Protein AF-0000000087228267 (afdb_homodimer)

pLDDT: mean 82.57, std 19.17, range [20.2, 97.69]

Secondary structure (DSSP, 8-state):
--------HHHHHHHHHHHHHHGGGSSEEEEEEEHHHHHHS--HHHHHHHHHHHSS--TT-EEEEEEE-GGG---HHHHHHHHHHTTT-TT-SEEEE-BTTTTBTHHHHHHHHHHHHHHHHHH--S-TTTGGGEEEEEEEE-/--------HHHHHHHHHHHHHHGGGSSEEEEEEEHHHHHHS--HHHHHHHHHHHSS--TT-EEEEEEE-GGG---HHHHHHHHHHTTT-TT-SEEEE-BTTTTBTHHHHHHHHHHHHHHHHHH--S-TTTGGGEEEEEEEE-

Foldseek 3Di:
DPPPPDPPPVVQVVVVVVVLVCQLVDAEEEAEDALVCCLVPNDVVSLVSLQVQQQDADPRHAYEYEHEPCVNPDDVVSVVVVCVSNVPRNNHPYYFYAYPVVGRRVVVVVVVVVVVLVVCLVPPPPPNPDDNPDDDDDDDDD/DPPPPDPPPVRQVVVVVVVLVCQLVDAEEEAEDALVCCLVPNDVVSLVSLQVQQQDADPRHAYEYEHEPCVPPDDVVSVVVVCVSNVPRNNHPYYFYAYPVVGRRVVVVVVVVVVVLVVCLPPPPPPNPDDNPDDDDDDDDD

InterPro domains:
  IPR000795 Translational (tr)-type GTP-binding domain [PF00009] (22-116)
  IPR005662 GTPase Era-like [PTHR42698] (3-117)
  IPR027417 P-loop containing nucleoside triphosphate hydrolase [G3DSA:3.40.50.300] (3-121)
  IPR027417 P-loop containing nucleoside triphosphate hydrolase [SSF52540] (20-122)

Sequence (284 aa):
MLGHHGFPHRDVTVRVESAWSSVNLYDLLIVMFDVNRHLKMPDSRVIKLIKRLGAEVNPNQKRILCMNKVDLVDDKKDLLKVAKEFEDLPGFERYFMVSGLKGKGVKDLVQYLMDQVLIYSQHSVYPAKLSNSCIFFTCKHVMLGHHGFPHRDVTVRVESAWSSVNLYDLLIVMFDVNRHLKMPDSRVIKLIKRLGAEVNPNQKRILCMNKVDLVDDKKDLLKVAKEFEDLPGFERYFMVSGLKGKGVKDLVQYLMDQVLIYSQHSVYPAKLSNSCIFFTCKHV

Nearest PDB structures (foldseek):
  3reg-assembly1_A  TM=5.593E-01  e=6.649E-04  Entamoeba histolytica
  5m04-assembly1_A  TM=6.221E-01  e=3.043E-03  Escherichia coli DH5[alpha]
  3r7w-assembly1_A  TM=6.068E-01  e=2.046E-03  Saccharomyces cerevisiae
  4cz2-assembly4_B  TM=5.413E-01  e=2.666E-03  Homo sapiens
  2qu8-assembly1_A  TM=4.893E-01  e=2.666E-03  Plasmodium falciparum 3D7

Radius of gyration: 19.35 Å; Cα contacts (8 Å, |Δi|>4): 407; chains: 2; bounding box: 37×51×64 Å

Solvent-accessible surface area (backbone atoms only — not comparable to full-atom values): 15455 Å² total; per-residue (Å²): 131,86,72,76,79,62,73,55,72,67,55,50,52,52,38,48,52,53,39,60,71,48,54,79,55,23,46,32,38,37,44,33,33,41,46,44,49,44,73,75,58,65,51,68,68,59,52,50,49,53,50,60,61,13,62,47,68,47,94,72,33,50,28,32,41,32,36,28,41,49,80,71,45,86,53,67,66,57,55,50,50,54,49,60,74,62,60,91,25,65,14,38,78,45,77,47,63,24,14,79,90,79,47,43,49,45,64,60,51,50,51,51,51,50,53,55,54,53,44,48,54,66,55,52,78,55,75,86,79,70,48,57,48,30,37,39,37,36,31,37,75,54,128,86,74,78,78,62,74,55,70,68,53,51,52,51,38,46,52,52,40,61,71,48,56,79,55,21,46,30,38,36,44,33,33,40,45,42,48,44,73,75,59,63,49,67,68,60,52,51,49,53,50,60,60,13,63,47,68,48,94,70,32,50,30,32,40,32,37,28,41,49,80,70,45,86,53,64,66,58,56,51,52,53,48,60,76,62,60,90,25,65,14,38,78,46,77,44,64,23,14,78,89,80,47,45,49,44,64,61,51,50,51,52,50,49,54,54,54,53,45,48,55,67,55,53,78,55,76,86,79,71,48,57,48,30,34,38,37,36,32,36,75,53

Structure (mmCIF, N/CA/C/O backbone):
data_AF-0000000087228267-model_v1
#
loop_
_entity.id
_entity.type
_entity.pdbx_description
1 polymer 'Tr-type G domain-containing protein'
#
loop_
_atom_site.group_PDB
_atom_site.id
_atom_site.type_symbol
_atom_site.label_atom_id
_atom_site.label_alt_id
_atom_site.label_comp_id
_atom_site.label_asym_id
_atom_site.label_entity_id
_atom_site.label_seq_id
_atom_site.pdbx_PDB_ins_code
_atom_site.Cartn_x
_atom_site.Cartn_y
_atom_site.Cartn_z
_atom_site.occupancy
_atom_site.B_iso_or_equiv
_atom_site.auth_seq_id
_atom_site.auth_comp_id
_atom_site.auth_asym_id
_atom_site.auth_atom_id
_atom_site.pdbx_PDB_model_num
ATOM 1 N N . MET A 1 1 ? 18.516 14.398 -32.531 1 20.33 1 MET A N 1
ATOM 2 C CA . MET A 1 1 ? 18.469 12.977 -32.219 1 20.33 1 MET A CA 1
ATOM 3 C C . MET A 1 1 ? 18.188 12.766 -30.719 1 20.33 1 MET A C 1
ATOM 5 O O . MET A 1 1 ? 18.75 11.852 -30.109 1 20.33 1 MET A O 1
ATOM 9 N N . LEU A 1 2 ? 17.344 13.469 -30.031 1 26.33 2 LEU A N 1
ATOM 10 C CA . LEU A 1 2 ? 17.031 13.82 -28.656 1 26.33 2 LEU A CA 1
ATOM 11 C C . LEU A 1 2 ? 16.891 12.57 -27.797 1 26.33 2 LEU A C 1
ATOM 13 O O . LEU A 1 2 ? 16.078 11.695 -28.078 1 26.33 2 LEU A O 1
ATOM 17 N N . GLY A 1 3 ? 18.031 11.859 -27.406 1 30.31 3 GLY A N 1
ATOM 18 C CA . GLY A 1 3 ? 18.297 10.523 -26.906 1 30.31 3 GLY A CA 1
ATOM 19 C C . GLY A 1 3 ? 17.359 10.102 -25.781 1 30.31 3 GLY A C 1
ATOM 20 O O . GLY A 1 3 ? 17.172 10.844 -24.828 1 30.31 3 GLY A O 1
ATOM 21 N N . HIS A 1 4 ? 16.203 9.617 -25.922 1 35.44 4 HIS A N 1
ATOM 22 C CA . HIS A 1 4 ? 15.133 9.039 -25.109 1 35.44 4 HIS A CA 1
ATOM 23 C C . HIS A 1 4 ? 15.688 8.242 -23.938 1 35.44 4 HIS A C 1
ATOM 25 O O . HIS A 1 4 ? 16.344 7.215 -24.141 1 35.44 4 HIS A O 1
ATOM 31 N N . HIS A 1 5 ? 16.438 8.781 -23.016 1 36.34 5 HIS A N 1
ATOM 32 C CA . HIS A 1 5 ? 17.344 8.258 -22 1 36.34 5 HIS A CA 1
ATOM 33 C C . HIS A 1 5 ? 16.703 7.102 -21.234 1 36.34 5 HIS A C 1
ATOM 35 O O . HIS A 1 5 ? 16 7.32 -20.25 1 36.34 5 HIS A O 1
ATOM 41 N N . GLY A 1 6 ? 16.094 6.219 -21.844 1 38.94 6 GLY A N 1
ATOM 42 C CA . GLY A 1 6 ? 15.727 4.914 -21.312 1 38.94 6 GLY A CA 1
ATOM 43 C C . GLY A 1 6 ? 16.828 4.285 -20.469 1 38.94 6 GLY A C 1
ATOM 44 O O . GLY A 1 6 ? 18.016 4.488 -20.734 1 38.94 6 GLY A O 1
ATOM 45 N N . PHE A 1 7 ? 16.688 4.254 -19.188 1 47.28 7 PHE A N 1
ATOM 46 C CA . PHE A 1 7 ? 17.719 3.59 -18.422 1 47.28 7 PHE A CA 1
ATOM 47 C C . PHE A 1 7 ? 18.172 2.303 -19.109 1 47.28 7 PHE A C 1
ATOM 49 O O . PHE A 1 7 ? 17.359 1.607 -19.719 1 47.28 7 PHE A O 1
ATOM 56 N N . PRO A 1 8 ? 19.5 2.16 -19.312 1 47.56 8 PRO A N 1
ATOM 57 C CA . PRO A 1 8 ? 20.016 0.879 -19.812 1 47.56 8 PRO A CA 1
ATOM 58 C C . PRO A 1 8 ? 19.453 -0.317 -19.047 1 47.56 8 PRO A C 1
ATOM 60 O O . PRO A 1 8 ? 19.047 -0.18 -17.891 1 47.56 8 PRO A O 1
ATOM 63 N N . HIS A 1 9 ? 19.094 -1.434 -19.766 1 51.34 9 HIS A N 1
ATOM 64 C CA . HIS A 1 9 ? 18.578 -2.697 -19.266 1 51.34 9 HIS A CA 1
ATOM 65 C C . HIS A 1 9 ? 19.188 -3.053 -17.922 1 51.34 9 HIS A C 1
ATOM 67 O O . HIS A 1 9 ? 18.469 -3.471 -17 1 51.34 9 HIS A O 1
ATOM 73 N N . ARG A 1 10 ? 20.484 -2.879 -17.734 1 48 10 ARG A N 1
ATOM 74 C CA . ARG A 1 10 ? 21.188 -3.199 -16.5 1 48 10 ARG A CA 1
ATOM 75 C C . ARG A 1 10 ? 20.703 -2.318 -15.344 1 48 10 ARG A C 1
ATOM 77 O O . ARG A 1 10 ? 20.578 -2.783 -14.211 1 48 10 ARG A O 1
ATOM 84 N N . ASP A 1 11 ? 20.328 -1.112 -15.766 1 61.47 11 ASP A N 1
ATOM 85 C CA . ASP A 1 11 ? 19.906 -0.17 -14.734 1 61.47 11 ASP A CA 1
ATOM 86 C C . ASP A 1 11 ? 18.516 -0.518 -14.203 1 61.47 11 ASP A C 1
ATOM 88 O O . ASP A 1 11 ? 18.266 -0.454 -13 1 61.47 11 ASP A O 1
ATOM 92 N N . VAL A 1 12 ? 17.875 -1.215 -15.094 1 61.28 12 VAL A N 1
ATOM 93 C CA . VAL A 1 12 ? 16.516 -1.579 -14.703 1 61.28 12 VAL A CA 1
ATOM 94 C C . VAL A 1 12 ? 16.562 -2.801 -13.789 1 61.28 12 VAL A C 1
ATOM 96 O O . VAL A 1 12 ? 15.867 -2.84 -12.766 1 61.28 12 VAL A O 1
ATOM 99 N N . THR A 1 13 ? 17.453 -3.691 -14.125 1 68.94 13 THR A N 1
ATOM 100 C CA . THR A 1 13 ? 17.562 -4.914 -13.336 1 68.94 13 THR A CA 1
ATOM 101 C C . THR A 1 13 ? 18.047 -4.602 -11.93 1 68.94 13 THR A C 1
ATOM 103 O O . THR A 1 13 ? 17.516 -5.121 -10.945 1 68.94 13 THR A O 1
ATOM 106 N N . VAL A 1 14 ? 19 -3.742 -11.867 1 69.25 14 VAL A N 1
ATOM 107 C CA . VAL A 1 14 ? 19.578 -3.379 -10.57 1 69.25 14 VAL A CA 1
ATOM 108 C C . VAL A 1 14 ? 18.516 -2.662 -9.727 1 69.25 14 VAL A C 1
ATOM 110 O O . VAL A 1 14 ? 18.406 -2.916 -8.523 1 69.25 14 VAL A O 1
ATOM 113 N N . ARG A 1 15 ? 17.688 -1.977 -10.398 1 72.62 15 ARG A N 1
ATOM 114 C CA . ARG A 1 15 ? 16.672 -1.229 -9.664 1 72.62 15 ARG A CA 1
ATOM 115 C C . ARG A 1 15 ? 15.586 -2.158 -9.141 1 72.62 15 ARG A C 1
ATOM 117 O O . ARG A 1 15 ? 15.102 -1.979 -8.023 1 72.62 15 ARG A O 1
ATOM 124 N N . VAL A 1 16 ? 15.367 -3.191 -9.867 1 76.69 16 VAL A N 1
ATOM 125 C CA . VAL A 1 16 ? 14.375 -4.164 -9.438 1 76.69 16 VAL A CA 1
ATOM 126 C C . VAL A 1 16 ? 14.922 -4.977 -8.266 1 76.69 16 VAL A C 1
ATOM 128 O O . VAL A 1 16 ? 14.234 -5.172 -7.258 1 76.69 16 VAL A O 1
ATOM 131 N N . GLU A 1 17 ? 16.156 -5.254 -8.359 1 78.12 17 GLU A N 1
ATOM 132 C CA . GLU A 1 17 ? 16.797 -6.02 -7.289 1 78.12 17 GLU A CA 1
ATOM 133 C C . GLU A 1 17 ? 16.875 -5.207 -6.004 1 78.12 17 GLU A C 1
ATOM 135 O O . GLU A 1 17 ? 16.656 -5.73 -4.914 1 78.12 17 GLU A O 1
ATOM 140 N N . SER A 1 18 ? 17.188 -4.004 -6.137 1 79.75 18 SER A N 1
ATOM 141 C CA . SER A 1 18 ? 17.297 -3.129 -4.973 1 79.75 18 SER A CA 1
ATOM 142 C C . SER A 1 18 ? 15.93 -2.926 -4.316 1 79.75 18 SER A C 1
ATOM 144 O O . SER A 1 18 ? 15.82 -2.912 -3.088 1 79.75 18 SER A O 1
ATOM 146 N N . ALA A 1 19 ? 14.93 -2.848 -5.117 1 81.88 19 ALA A N 1
ATOM 147 C CA . ALA A 1 19 ? 13.578 -2.719 -4.574 1 81.88 19 ALA A CA 1
ATOM 148 C C . ALA A 1 19 ? 13.164 -3.98 -3.82 1 81.88 19 ALA A C 1
ATOM 150 O O . ALA A 1 19 ? 12.625 -3.902 -2.715 1 81.88 19 ALA A O 1
ATOM 151 N N . TRP A 1 20 ? 13.555 -5.059 -4.34 1 81 20 TRP A N 1
ATOM 152 C CA . TRP A 1 20 ? 13.242 -6.332 -3.699 1 81 20 TRP A CA 1
ATOM 153 C C . TRP A 1 20 ? 13.938 -6.445 -2.346 1 81 20 TRP A C 1
ATOM 155 O O . TRP A 1 20 ? 13.352 -6.938 -1.38 1 81 20 TRP A O 1
ATOM 165 N N . SER A 1 21 ? 15.125 -5.949 -2.311 1 84.38 21 SER A N 1
ATOM 166 C CA . SER A 1 21 ? 15.906 -6.035 -1.078 1 84.38 21 SER A CA 1
ATOM 167 C C . SER A 1 21 ? 15.344 -5.105 -0.005 1 84.38 21 SER A C 1
ATOM 169 O O . SER A 1 21 ? 15.617 -5.289 1.184 1 84.38 21 SER A O 1
ATOM 171 N N . SER A 1 22 ? 14.523 -4.207 -0.444 1 89.5 22 SER A N 1
ATOM 172 C CA . SER A 1 22 ? 14.055 -3.207 0.505 1 89.5 22 SER A CA 1
ATOM 173 C C . SER A 1 22 ? 12.664 -3.559 1.032 1 89.5 22 SER A C 1
ATOM 175 O O . SER A 1 22 ? 12.18 -2.941 1.984 1 89.5 22 SER A O 1
ATOM 177 N N . VAL A 1 23 ? 12.031 -4.602 0.538 1 90.81 23 VAL A N 1
ATOM 178 C CA . VAL A 1 23 ? 10.633 -4.863 0.83 1 90.81 23 VAL A CA 1
ATOM 179 C C . VAL A 1 23 ? 10.461 -5.18 2.314 1 90.81 23 VAL A C 1
ATOM 181 O O . VAL A 1 23 ? 9.414 -4.887 2.902 1 90.81 23 VAL A O 1
ATOM 184 N N . ASN A 1 24 ? 11.523 -5.652 2.936 1 90.25 24 ASN A N 1
ATOM 185 C CA . ASN A 1 24 ? 11.422 -6.086 4.324 1 90.25 24 ASN A CA 1
ATOM 186 C C . ASN A 1 24 ? 11.383 -4.898 5.281 1 90.25 24 ASN A C 1
ATOM 188 O O . ASN A 1 24 ? 11.078 -5.059 6.465 1 90.25 24 ASN A O 1
ATOM 192 N N . LEU A 1 25 ? 11.617 -3.732 4.805 1 90.19 25 LEU A N 1
ATOM 193 C CA . LEU A 1 25 ? 11.594 -2.525 5.621 1 90.19 25 LEU A CA 1
ATOM 194 C C . LEU A 1 25 ? 10.164 -2.043 5.84 1 90.19 25 LEU A C 1
ATOM 196 O O . LEU A 1 25 ? 9.922 -1.164 6.668 1 90.19 25 LEU A O 1
ATOM 200 N N . TYR A 1 26 ? 9.258 -2.682 5.172 1 91.62 26 TYR A N 1
ATOM 201 C CA . TYR A 1 26 ? 7.902 -2.15 5.16 1 91.62 26 TYR A CA 1
ATOM 202 C C . TYR A 1 26 ? 6.973 -3.018 6 1 91.62 26 TYR A C 1
ATOM 204 O O . TYR A 1 26 ? 7.289 -4.168 6.301 1 91.62 26 TYR A O 1
ATOM 212 N N . ASP A 1 27 ? 5.828 -2.389 6.371 1 90.69 27 ASP A N 1
ATOM 213 C CA . ASP A 1 27 ? 4.91 -3.051 7.297 1 90.69 27 ASP A CA 1
ATOM 214 C C . ASP A 1 27 ? 3.959 -3.982 6.547 1 90.69 27 ASP A C 1
ATOM 216 O O . ASP A 1 27 ? 3.424 -4.93 7.129 1 90.69 27 ASP A O 1
ATOM 220 N N . LEU A 1 28 ? 3.719 -3.703 5.34 1 94.06 28 LEU A N 1
ATOM 221 C CA . LEU A 1 28 ? 2.783 -4.457 4.512 1 94.06 28 LEU A CA 1
ATOM 222 C C . LEU A 1 28 ? 3.314 -4.609 3.09 1 94.06 28 LEU A C 1
ATOM 224 O O . LEU A 1 28 ? 3.863 -3.66 2.523 1 94.06 28 LEU A O 1
ATOM 228 N N . LEU A 1 29 ? 3.215 -5.746 2.539 1 95.81 29 LEU A N 1
ATOM 229 C CA . LEU A 1 29 ? 3.609 -6.051 1.169 1 95.81 29 LEU A CA 1
ATOM 230 C C . LEU A 1 29 ? 2.461 -6.699 0.404 1 95.81 29 LEU A C 1
ATOM 232 O O . LEU A 1 29 ? 1.863 -7.668 0.876 1 95.81 29 LEU A O 1
ATOM 236 N N . ILE A 1 30 ? 2.113 -6.168 -0.692 1 95.75 30 ILE A N 1
ATOM 237 C CA . ILE A 1 30 ? 1.19 -6.781 -1.642 1 95.75 30 ILE A CA 1
ATOM 238 C C . ILE A 1 30 ? 1.952 -7.219 -2.891 1 95.75 30 ILE A C 1
ATOM 240 O O . ILE A 1 30 ? 2.557 -6.395 -3.578 1 95.75 30 ILE A O 1
ATOM 244 N N . VAL A 1 31 ? 1.955 -8.461 -3.176 1 95.44 31 VAL A N 1
ATOM 245 C CA . VAL A 1 31 ? 2.475 -8.992 -4.434 1 95.44 31 VAL A CA 1
ATOM 246 C C . VAL A 1 31 ? 1.323 -9.242 -5.402 1 95.44 31 VAL A C 1
ATOM 248 O O . VAL A 1 31 ? 0.433 -10.047 -5.117 1 95.44 31 VAL A O 1
ATOM 251 N N . MET A 1 32 ? 1.363 -8.531 -6.453 1 94.25 32 MET A N 1
ATOM 252 C CA . MET A 1 32 ? 0.315 -8.656 -7.465 1 94.25 32 MET A CA 1
ATOM 253 C C . MET A 1 32 ? 0.888 -9.164 -8.781 1 94.25 32 MET A C 1
ATOM 255 O O . MET A 1 32 ? 1.884 -8.625 -9.273 1 94.25 32 MET A O 1
ATOM 259 N N . PHE A 1 33 ? 0.236 -10.195 -9.391 1 93.44 33 PHE A N 1
ATOM 260 C CA . PHE A 1 33 ? 0.724 -10.688 -10.672 1 93.44 33 PHE A CA 1
ATOM 261 C C . PHE A 1 33 ? -0.435 -10.961 -11.625 1 93.44 33 PHE A C 1
ATOM 263 O O . PHE A 1 33 ? -1.565 -11.18 -11.188 1 93.44 33 PHE A O 1
ATOM 270 N N . ASP A 1 34 ? -0.146 -10.898 -12.875 1 91.94 34 ASP A N 1
ATOM 271 C CA . ASP A 1 34 ? -1.088 -11.188 -13.953 1 91.94 34 ASP A CA 1
ATOM 272 C C . ASP A 1 34 ? -1.353 -12.688 -14.062 1 91.94 34 ASP A C 1
ATOM 274 O O . ASP A 1 34 ? -0.531 -13.43 -14.602 1 91.94 34 ASP A O 1
ATOM 278 N N . VAL A 1 35 ? -2.551 -13.07 -13.641 1 95.5 35 VAL A N 1
ATOM 279 C CA . VAL A 1 35 ? -2.822 -14.508 -13.562 1 95.5 35 VAL A CA 1
ATOM 280 C C . VAL A 1 35 ? -3.043 -15.07 -14.961 1 95.5 35 VAL A C 1
ATOM 282 O O . VAL A 1 35 ? -2.721 -16.234 -15.227 1 95.5 35 VAL A O 1
ATOM 285 N N . ASN A 1 36 ? -3.57 -14.258 -15.82 1 94.31 36 ASN A N 1
ATOM 286 C CA . ASN A 1 36 ? -3.748 -14.703 -17.203 1 94.31 36 ASN A CA 1
ATOM 287 C C . ASN A 1 36 ? -2.408 -14.984 -17.875 1 94.31 36 ASN A C 1
ATOM 289 O O . ASN A 1 36 ? -2.246 -16.016 -18.531 1 94.31 36 ASN A O 1
ATOM 293 N N . ARG A 1 37 ? -1.477 -14.102 -17.719 1 91.75 37 ARG A N 1
ATOM 294 C CA . ARG A 1 37 ? -0.136 -14.312 -18.25 1 91.75 37 ARG A CA 1
ATOM 295 C C . ARG A 1 37 ? 0.534 -15.516 -17.594 1 91.75 37 ARG A C 1
ATOM 297 O O . ARG A 1 37 ? 1.212 -16.297 -18.25 1 91.75 37 ARG A O 1
ATOM 304 N N . HIS A 1 38 ? 0.338 -15.633 -16.297 1 94.31 38 HIS A N 1
ATOM 305 C CA . HIS A 1 38 ? 0.914 -16.75 -15.555 1 94.31 38 HIS A CA 1
ATOM 306 C C . HIS A 1 38 ? 0.448 -18.094 -16.109 1 94.31 38 HIS A C 1
ATOM 308 O O . HIS A 1 38 ? 1.241 -19.016 -16.234 1 94.31 38 HIS A O 1
ATOM 314 N N . LEU A 1 39 ? -0.759 -18.203 -16.5 1 95.12 39 LEU A N 1
ATOM 315 C CA . LEU A 1 39 ? -1.334 -19.438 -17.031 1 95.12 39 LEU A CA 1
ATOM 316 C C . LEU A 1 39 ? -0.829 -19.703 -18.438 1 95.12 39 LEU A C 1
ATOM 318 O O . LEU A 1 39 ? -0.554 -20.859 -18.797 1 95.12 39 LEU A O 1
ATOM 322 N N . LYS A 1 40 ? -0.643 -18.688 -19.188 1 93.56 40 LYS A N 1
ATOM 323 C CA . LYS A 1 40 ? -0.295 -18.844 -20.594 1 93.56 40 LYS A CA 1
ATOM 324 C C . LYS A 1 40 ? 1.217 -18.938 -20.781 1 93.56 40 LYS A C 1
ATOM 326 O O . LYS A 1 40 ? 1.694 -19.703 -21.625 1 93.56 40 LYS A O 1
ATOM 331 N N . MET A 1 41 ? 1.927 -18.078 -20.016 1 92.75 41 MET A N 1
ATOM 332 C CA . MET A 1 41 ? 3.379 -17.984 -20.125 1 92.75 41 MET A CA 1
ATOM 333 C C . MET A 1 41 ? 4.02 -17.766 -18.766 1 92.75 41 MET A C 1
ATOM 335 O O . MET A 1 41 ? 4.488 -16.656 -18.469 1 92.75 41 MET A O 1
ATOM 339 N N . PRO A 1 42 ? 4.105 -18.859 -18.016 1 91.25 42 PRO A N 1
ATOM 340 C CA . PRO A 1 42 ? 4.652 -18.719 -16.672 1 91.25 42 PRO A CA 1
ATOM 341 C C . PRO A 1 42 ? 6.086 -18.188 -16.656 1 91.25 42 PRO A C 1
ATOM 343 O O . PRO A 1 42 ? 6.879 -18.531 -17.547 1 91.25 42 PRO A O 1
ATOM 346 N N . ASP A 1 43 ? 6.371 -17.312 -15.805 1 86.75 43 ASP A N 1
ATOM 347 C CA . ASP A 1 43 ? 7.711 -16.797 -15.555 1 86.75 43 ASP A CA 1
ATOM 348 C C . ASP A 1 43 ? 8.289 -17.375 -14.266 1 86.75 43 ASP A C 1
ATOM 350 O O . ASP A 1 43 ? 7.848 -17.031 -13.164 1 86.75 43 ASP A O 1
ATOM 354 N N . SER A 1 44 ? 9.32 -18.172 -14.43 1 89.56 44 SER A N 1
ATOM 355 C CA . SER A 1 44 ? 9.898 -18.875 -13.289 1 89.56 44 SER A CA 1
ATOM 356 C C . SER A 1 44 ? 10.445 -17.906 -12.258 1 89.56 44 SER A C 1
ATOM 358 O O . SER A 1 44 ? 10.492 -18.219 -11.062 1 89.56 44 SER A O 1
ATOM 360 N N . ARG A 1 45 ? 10.859 -16.75 -12.695 1 83.56 45 ARG A N 1
ATOM 361 C CA . ARG A 1 45 ? 11.383 -15.766 -11.758 1 83.56 45 ARG A CA 1
ATOM 362 C C . ARG A 1 45 ? 10.281 -15.242 -10.844 1 83.56 45 ARG A C 1
ATOM 364 O O . ARG A 1 45 ? 10.5 -15.062 -9.641 1 83.56 45 ARG A O 1
ATOM 371 N N . VAL A 1 46 ? 9.188 -15.023 -11.414 1 86.88 46 VAL A N 1
ATOM 372 C CA . VAL A 1 46 ? 8.039 -14.539 -10.648 1 86.88 46 VAL A CA 1
ATOM 373 C C . VAL A 1 46 ? 7.57 -15.617 -9.68 1 86.88 46 VAL A C 1
ATOM 375 O O . VAL A 1 46 ? 7.305 -15.336 -8.508 1 86.88 46 VAL A O 1
ATOM 378 N N . ILE A 1 47 ? 7.539 -16.812 -10.164 1 92.81 47 ILE A N 1
ATOM 379 C CA . ILE A 1 47 ? 7.102 -17.938 -9.344 1 92.81 47 ILE A CA 1
ATOM 380 C C . ILE A 1 47 ? 8.047 -18.125 -8.156 1 92.81 47 ILE A C 1
ATOM 382 O O . ILE A 1 47 ? 7.602 -18.25 -7.016 1 92.81 47 ILE A O 1
ATOM 386 N N . LYS A 1 48 ? 9.281 -18.125 -8.398 1 91.62 48 LYS A N 1
ATOM 387 C CA . LYS A 1 48 ? 10.281 -18.281 -7.348 1 91.62 48 LYS A CA 1
ATOM 388 C C . LYS A 1 48 ? 10.188 -17.172 -6.312 1 91.62 48 LYS A C 1
ATOM 390 O O . LYS A 1 48 ? 10.312 -17.406 -5.113 1 91.62 48 LYS A O 1
ATOM 395 N N . LEU A 1 49 ? 9.977 -16 -6.812 1 88.62 49 LEU A N 1
ATOM 396 C CA . LEU A 1 49 ? 9.859 -14.852 -5.93 1 88.62 49 LEU A CA 1
ATOM 397 C C . LEU A 1 49 ? 8.656 -14.992 -5.004 1 88.62 49 LEU A C 1
ATOM 399 O O . LEU A 1 49 ? 8.773 -14.781 -3.795 1 88.62 49 LEU A O 1
ATOM 403 N N . ILE A 1 50 ? 7.582 -15.359 -5.531 1 93.75 50 ILE A N 1
ATOM 404 C CA . ILE A 1 50 ? 6.359 -15.531 -4.754 1 93.75 50 ILE A CA 1
ATOM 405 C C . ILE A 1 50 ? 6.566 -16.625 -3.701 1 93.75 50 ILE A C 1
ATOM 407 O O . ILE A 1 50 ? 6.211 -16.438 -2.535 1 93.75 50 ILE A O 1
ATOM 411 N N . LYS A 1 51 ? 7.152 -17.672 -4.109 1 95.69 51 LYS A N 1
ATOM 412 C CA . LYS A 1 51 ? 7.379 -18.797 -3.193 1 95.69 51 LYS A CA 1
ATOM 413 C C . LYS A 1 51 ? 8.359 -18.406 -2.09 1 95.69 51 LYS A C 1
ATOM 415 O O . LYS A 1 51 ? 8.164 -18.766 -0.927 1 95.69 51 LYS A O 1
ATOM 420 N N . ARG A 1 52 ? 9.336 -17.672 -2.424 1 93.25 52 ARG A N 1
ATOM 421 C CA . ARG A 1 52 ? 10.305 -17.219 -1.435 1 93.25 52 ARG A CA 1
ATOM 422 C C . ARG A 1 52 ? 9.656 -16.312 -0.403 1 93.25 52 ARG A C 1
ATOM 424 O O . ARG A 1 52 ? 9.844 -16.484 0.802 1 93.25 52 ARG A O 1
ATOM 431 N N . LEU A 1 53 ? 8.891 -15.383 -0.87 1 93.5 53 LEU A N 1
ATOM 432 C CA . LEU A 1 53 ? 8.242 -14.422 0.013 1 93.5 53 LEU A CA 1
ATOM 433 C C . LEU A 1 53 ? 7.188 -15.109 0.879 1 93.5 53 LEU A C 1
ATOM 435 O O . LEU A 1 53 ? 6.945 -14.695 2.014 1 93.5 53 LEU A O 1
ATOM 439 N N . GLY A 1 54 ? 6.656 -16.125 0.363 1 96.56 54 GLY A N 1
ATOM 440 C CA . GLY A 1 54 ? 5.578 -16.812 1.05 1 96.56 54 GLY A CA 1
ATOM 441 C C . GLY A 1 54 ? 6.055 -18 1.874 1 96.56 54 GLY A C 1
ATOM 442 O O . GLY A 1 54 ? 5.262 -18.641 2.564 1 96.56 54 GLY A O 1
ATOM 443 N N . ALA A 1 55 ? 7.332 -18.312 1.867 1 96.12 55 ALA A N 1
ATOM 444 C CA . ALA A 1 55 ? 7.867 -19.531 2.455 1 96.12 55 ALA A CA 1
ATOM 44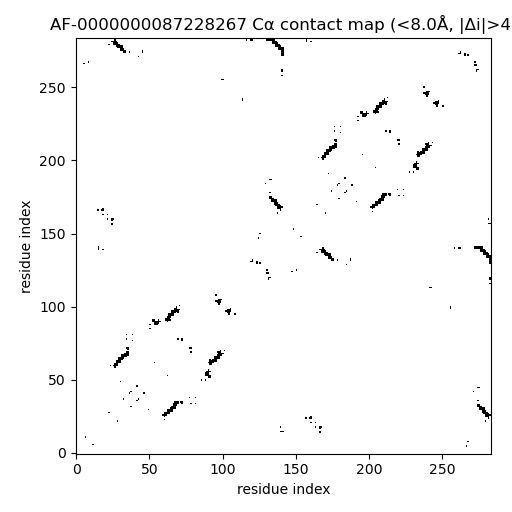5 C C . ALA A 1 55 ? 7.695 -19.531 3.971 1 96.12 55 ALA A C 1
ATOM 447 O O . ALA A 1 55 ? 7.43 -20.578 4.57 1 96.12 55 ALA A O 1
ATOM 448 N N . GLU A 1 56 ? 7.82 -18.422 4.566 1 95.62 56 GLU A N 1
ATOM 449 C CA . GLU A 1 56 ? 7.727 -18.312 6.02 1 95.62 56 GLU A CA 1
ATOM 450 C C . GLU A 1 56 ? 7.027 -17.016 6.43 1 95.62 56 GLU A C 1
ATOM 452 O O . GLU A 1 56 ? 7.105 -16 5.719 1 95.62 56 GLU A O 1
ATOM 457 N N . VAL A 1 57 ? 6.422 -17.109 7.543 1 95.38 57 VAL A N 1
ATOM 458 C CA . VAL A 1 57 ? 5.777 -15.93 8.102 1 95.38 57 VAL A CA 1
ATOM 459 C C . VAL A 1 57 ? 6.84 -14.906 8.5 1 95.38 57 VAL A C 1
ATOM 461 O O . VAL A 1 57 ? 7.852 -15.258 9.109 1 95.38 57 VAL A O 1
ATOM 464 N N . ASN A 1 58 ? 6.707 -13.68 8.039 1 94 58 ASN A N 1
ATOM 465 C CA . ASN A 1 58 ? 7.496 -12.555 8.539 1 94 58 ASN A CA 1
ATOM 466 C C . ASN A 1 58 ? 6.777 -11.828 9.672 1 94 58 ASN A C 1
ATOM 468 O O . ASN A 1 58 ? 5.754 -11.188 9.445 1 94 58 ASN A O 1
ATOM 472 N N . PRO A 1 59 ? 7.285 -11.891 10.836 1 91.56 59 PRO A N 1
ATOM 473 C CA . PRO A 1 59 ? 6.582 -11.305 11.984 1 91.56 59 PRO A CA 1
ATOM 474 C C . PRO A 1 59 ? 6.477 -9.789 11.898 1 91.56 59 PRO A C 1
ATOM 476 O O . PRO A 1 59 ? 5.637 -9.188 12.578 1 91.56 59 PRO A O 1
ATOM 479 N N . ASN A 1 60 ? 7.262 -9.125 11.086 1 88.75 60 ASN A N 1
ATOM 480 C CA . ASN A 1 60 ? 7.289 -7.668 11.047 1 88.75 60 ASN A CA 1
ATOM 481 C C . ASN A 1 60 ? 6.605 -7.125 9.789 1 88.75 60 ASN A C 1
ATOM 483 O O . ASN A 1 60 ? 6.605 -5.918 9.547 1 88.75 60 ASN A O 1
ATOM 487 N N . GLN A 1 61 ? 6.105 -7.98 8.984 1 92.81 61 GLN A N 1
ATOM 488 C CA . GLN A 1 61 ? 5.504 -7.559 7.727 1 92.81 61 GLN A CA 1
ATOM 489 C C . GLN A 1 61 ? 4.316 -8.445 7.359 1 92.81 61 GLN A C 1
ATOM 491 O O . GLN A 1 61 ? 4.449 -9.672 7.301 1 92.81 61 GLN A O 1
ATOM 496 N N . LYS A 1 62 ? 3.232 -7.84 7.148 1 94.5 62 LYS A N 1
ATOM 497 C CA . LYS A 1 62 ? 2.09 -8.562 6.594 1 94.5 62 LYS A CA 1
ATOM 498 C C . LYS A 1 62 ? 2.186 -8.656 5.074 1 94.5 62 LYS A C 1
ATOM 500 O O . LYS A 1 62 ? 2.48 -7.668 4.402 1 94.5 62 LYS A O 1
ATOM 505 N N . ARG A 1 63 ? 1.932 -9.875 4.543 1 96.56 63 ARG A N 1
ATOM 506 C CA . ARG A 1 63 ? 2.045 -10.062 3.1 1 96.56 63 ARG A CA 1
ATOM 507 C C . ARG A 1 63 ? 0.744 -10.602 2.514 1 96.56 63 ARG A C 1
ATOM 509 O O . ARG A 1 63 ? 0.1 -11.469 3.109 1 96.56 63 ARG A O 1
ATOM 516 N N . ILE A 1 64 ? 0.403 -10.039 1.381 1 97.06 64 ILE A N 1
ATOM 517 C CA . ILE A 1 64 ? -0.786 -10.445 0.64 1 97.06 64 ILE A CA 1
ATOM 518 C C . ILE A 1 64 ? -0.401 -10.812 -0.792 1 97.06 64 ILE A C 1
ATOM 520 O O . ILE A 1 64 ? 0.441 -10.148 -1.404 1 97.06 64 ILE A O 1
ATOM 524 N N . LEU A 1 65 ? -0.996 -11.836 -1.297 1 97.56 65 LEU A N 1
ATOM 525 C CA . LEU A 1 65 ? -0.834 -12.219 -2.695 1 97.56 65 LEU A CA 1
ATOM 526 C C . LEU A 1 65 ? -2.1 -11.914 -3.492 1 97.56 65 LEU A C 1
ATOM 528 O O . LEU A 1 65 ? -3.191 -12.344 -3.119 1 97.56 65 LEU A O 1
ATOM 532 N N . CYS A 1 66 ? -1.931 -11.172 -4.562 1 96.31 66 CYS A N 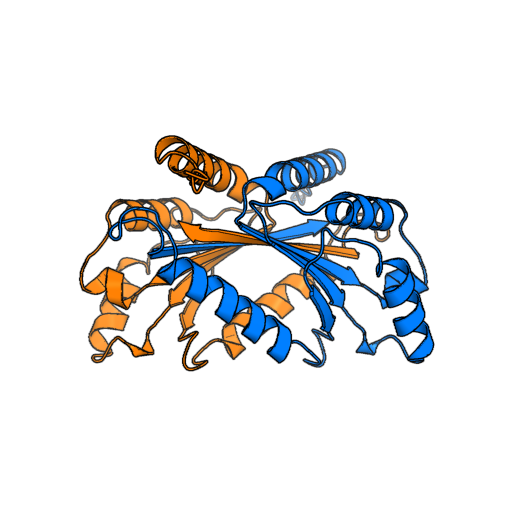1
ATOM 533 C CA . CYS A 1 66 ? -3.064 -10.742 -5.375 1 96.31 66 CYS A CA 1
ATOM 534 C C . CYS A 1 66 ? -2.932 -11.242 -6.809 1 96.31 66 CYS A C 1
ATOM 536 O O . CYS A 1 66 ? -1.941 -10.945 -7.48 1 96.31 66 CYS A O 1
ATOM 538 N N . MET A 1 67 ? -3.93 -11.969 -7.254 1 95.81 67 MET A N 1
ATOM 539 C CA . MET A 1 67 ? -4.039 -12.375 -8.648 1 95.81 67 MET A CA 1
ATOM 540 C C . MET A 1 67 ? -4.902 -11.398 -9.438 1 95.81 67 MET A C 1
ATOM 542 O O . MET A 1 67 ? -6.109 -11.312 -9.219 1 95.81 67 MET A O 1
ATOM 546 N N . ASN A 1 68 ? -4.227 -10.742 -10.367 1 93.31 68 ASN A N 1
ATOM 547 C CA . ASN A 1 68 ? -4.93 -9.719 -11.125 1 93.31 68 ASN A CA 1
ATOM 548 C C . ASN A 1 68 ? -5.336 -10.227 -12.508 1 93.31 68 ASN A C 1
ATOM 550 O O . ASN A 1 68 ? -4.844 -11.258 -12.961 1 93.31 68 ASN A O 1
ATOM 554 N N . LYS A 1 69 ? -6.227 -9.555 -13.203 1 93 69 LYS A N 1
ATOM 555 C CA . LYS A 1 69 ? -6.75 -9.766 -14.555 1 93 69 LYS A CA 1
ATOM 556 C C . LYS A 1 69 ? -7.539 -11.07 -14.633 1 93 69 LYS A C 1
ATOM 558 O O . LYS A 1 69 ? -7.434 -11.805 -15.617 1 93 69 LYS A O 1
ATOM 563 N N . VAL A 1 70 ? -8.234 -11.352 -13.586 1 95.75 70 VAL A N 1
ATOM 564 C CA . VAL A 1 70 ? -9.031 -12.57 -13.547 1 95.75 70 VAL A CA 1
ATOM 565 C C . VAL A 1 70 ? -10.125 -12.508 -14.609 1 95.75 70 VAL A C 1
ATOM 567 O O . VAL A 1 70 ? -10.711 -13.531 -14.977 1 95.75 70 VAL A O 1
ATOM 570 N N . ASP A 1 71 ? -10.406 -11.266 -15.055 1 94.94 71 ASP A N 1
ATOM 571 C CA . ASP A 1 71 ? -11.414 -11.094 -16.094 1 94.94 71 ASP A CA 1
ATOM 572 C C . ASP A 1 71 ? -10.984 -11.766 -17.406 1 94.94 71 ASP A C 1
ATOM 574 O O . ASP A 1 71 ? -11.812 -12.062 -18.266 1 94.94 71 ASP A O 1
ATOM 578 N N . LEU A 1 72 ? -9.695 -12.008 -17.531 1 95.12 72 LEU A N 1
ATOM 579 C CA . LEU A 1 72 ? -9.156 -12.57 -18.781 1 95.12 72 LEU A CA 1
ATOM 580 C C . LEU A 1 72 ? -9.078 -14.094 -18.688 1 95.12 72 LEU A C 1
ATOM 582 O O . LEU A 1 72 ? -8.703 -14.75 -19.656 1 95.12 72 LEU A O 1
ATOM 586 N N . VAL A 1 73 ? -9.391 -14.648 -17.531 1 96.81 73 VAL A N 1
ATOM 587 C CA . VAL A 1 73 ? -9.367 -16.094 -17.359 1 96.81 73 VAL A CA 1
ATOM 588 C C . VAL A 1 73 ? -10.773 -16.656 -17.516 1 96.81 73 VAL A C 1
ATOM 590 O O . VAL A 1 73 ? -11.641 -16.438 -16.672 1 96.81 73 VAL A O 1
ATOM 593 N N . ASP A 1 74 ? -11.055 -17.359 -18.516 1 93.44 74 ASP A N 1
ATOM 594 C CA . ASP A 1 74 ? -12.398 -17.828 -18.891 1 93.44 74 ASP A CA 1
ATOM 595 C C . ASP A 1 74 ? -12.844 -18.969 -17.984 1 93.44 74 ASP A C 1
ATOM 597 O O . ASP A 1 74 ? -14 -19.016 -17.562 1 93.44 74 ASP A O 1
ATOM 601 N N . ASP A 1 75 ? -12.008 -19.906 -17.719 1 94.31 75 ASP A N 1
ATOM 602 C CA . ASP A 1 75 ? -12.352 -21.094 -16.953 1 94.31 75 ASP A CA 1
ATOM 603 C C . ASP A 1 75 ? -11.977 -20.922 -15.484 1 94.31 75 ASP A C 1
ATOM 605 O O . ASP A 1 75 ? -10.797 -20.828 -15.148 1 94.31 75 ASP A O 1
ATOM 609 N N . LYS A 1 76 ? -12.898 -21.016 -14.656 1 91.88 76 LYS A N 1
ATOM 610 C CA . LYS A 1 76 ? -12.688 -20.875 -13.219 1 91.88 76 LYS A CA 1
ATOM 611 C C . LYS A 1 76 ? -11.766 -21.969 -12.688 1 91.88 76 LYS A C 1
ATOM 613 O O . LYS A 1 76 ? -11.031 -21.75 -11.719 1 91.88 76 LYS A O 1
ATOM 618 N N . LYS A 1 77 ? -11.773 -23.047 -13.312 1 95.62 77 LYS A N 1
ATOM 619 C CA . LYS A 1 77 ? -10.906 -24.141 -12.898 1 95.62 77 LYS A CA 1
ATOM 620 C C . LYS A 1 77 ? -9.43 -23.75 -12.992 1 95.62 77 LYS A C 1
ATOM 622 O O . LYS A 1 77 ? -8.609 -24.219 -12.203 1 95.62 77 LYS A O 1
ATOM 627 N N . ASP A 1 78 ? -9.211 -22.953 -13.914 1 96.81 78 ASP A N 1
ATOM 628 C CA . ASP A 1 78 ? -7.836 -22.484 -14.086 1 96.81 78 ASP A CA 1
ATOM 629 C C . ASP A 1 78 ? -7.418 -21.578 -12.938 1 96.81 78 ASP A C 1
ATOM 631 O O . ASP A 1 78 ? -6.27 -21.609 -12.492 1 96.81 78 ASP A O 1
ATOM 635 N N . LEU A 1 79 ? -8.32 -20.797 -12.453 1 95.31 79 LEU A N 1
ATOM 636 C CA . LEU A 1 79 ? -8.031 -19.953 -11.305 1 95.31 79 LEU A CA 1
ATOM 637 C C . LEU A 1 79 ? -7.773 -20.797 -10.062 1 95.31 79 LEU A C 1
ATOM 639 O O . LEU A 1 79 ? -6.887 -20.484 -9.266 1 95.31 79 LEU A O 1
ATOM 643 N N . LEU A 1 80 ? -8.508 -21.828 -9.961 1 94.88 80 LEU A N 1
ATOM 644 C CA . LEU A 1 80 ? -8.328 -22.734 -8.828 1 94.88 80 LEU A CA 1
ATOM 645 C C . LEU A 1 80 ? -6.965 -23.422 -8.883 1 94.88 80 LEU A C 1
ATOM 647 O O . LEU A 1 80 ? -6.34 -23.641 -7.844 1 94.88 80 LEU A O 1
ATOM 651 N N . LYS A 1 81 ? -6.57 -23.75 -10 1 95.75 81 LYS A N 1
ATOM 652 C CA . LYS A 1 81 ? -5.254 -24.359 -10.188 1 95.75 81 LYS A CA 1
ATOM 653 C C . LYS A 1 81 ? -4.148 -23.438 -9.688 1 95.75 81 LYS A C 1
ATOM 655 O O . LYS A 1 81 ? -3.221 -23.875 -9.008 1 95.75 81 LYS A O 1
ATOM 660 N N . VAL A 1 82 ? -4.277 -22.219 -10.102 1 95.94 82 VAL A N 1
ATOM 661 C CA . VAL A 1 82 ? -3.262 -21.266 -9.688 1 95.94 82 VAL A CA 1
ATOM 662 C C . VAL A 1 82 ? -3.332 -21.062 -8.172 1 95.94 82 VAL A C 1
ATOM 664 O O . VAL A 1 82 ? -2.301 -20.969 -7.504 1 95.94 82 VAL A O 1
ATOM 667 N N . ALA A 1 83 ? -4.531 -21 -7.613 1 95.19 83 ALA A N 1
ATOM 668 C CA . ALA A 1 83 ? -4.703 -20.875 -6.168 1 95.19 83 ALA A CA 1
ATOM 669 C C . ALA A 1 83 ? -4.035 -22.031 -5.434 1 95.19 83 ALA A C 1
ATOM 671 O O . ALA A 1 83 ? -3.387 -21.844 -4.402 1 95.19 83 ALA A O 1
ATOM 672 N N . LYS A 1 84 ? -4.176 -23.203 -5.953 1 95.44 84 LYS A N 1
ATOM 673 C CA . LYS A 1 84 ? -3.582 -24.406 -5.352 1 95.44 84 LYS A CA 1
ATOM 674 C C . LYS A 1 84 ? -2.059 -24.359 -5.438 1 95.44 84 LYS A C 1
ATOM 676 O O . LYS A 1 84 ? -1.366 -24.812 -4.531 1 95.44 84 LYS A O 1
ATOM 681 N N . GLU A 1 85 ? -1.58 -23.828 -6.543 1 95.75 85 GLU A N 1
ATOM 682 C CA . GLU A 1 85 ? -0.141 -23.703 -6.754 1 95.75 85 GLU A CA 1
ATOM 683 C C . GLU A 1 85 ? 0.516 -22.891 -5.645 1 95.75 85 GLU A C 1
ATOM 685 O O . GLU A 1 85 ? 1.648 -23.172 -5.25 1 95.75 85 GLU A O 1
ATOM 690 N N . PHE A 1 86 ? -0.198 -21.875 -5.117 1 95.69 86 PHE A N 1
ATOM 691 C CA . PHE A 1 86 ? 0.388 -20.969 -4.137 1 95.69 86 PHE A CA 1
ATOM 692 C C . PHE A 1 86 ? -0.302 -21.109 -2.783 1 95.69 86 PHE A C 1
ATOM 694 O O . PHE A 1 86 ? -0.193 -20.234 -1.928 1 95.69 86 PHE A O 1
ATOM 701 N N . GLU A 1 87 ? -1.063 -22.109 -2.498 1 91.81 87 GLU A N 1
ATOM 702 C CA . GLU A 1 87 ? -1.867 -22.281 -1.293 1 91.81 87 GLU A CA 1
ATOM 703 C C . GLU A 1 87 ? -0.991 -22.609 -0.089 1 91.81 87 GLU A C 1
ATOM 705 O O . GLU A 1 87 ? -1.331 -22.266 1.047 1 91.81 87 GLU A O 1
ATOM 710 N N . ASP A 1 88 ? 0.095 -23.266 -0.151 1 92.5 88 ASP A N 1
ATOM 711 C CA . ASP A 1 88 ? 0.905 -23.719 0.978 1 92.5 88 ASP A CA 1
ATOM 712 C C . ASP A 1 88 ? 2.07 -22.766 1.23 1 92.5 88 ASP A C 1
ATOM 714 O O . ASP A 1 88 ? 3.217 -23.188 1.367 1 92.5 88 ASP A O 1
ATOM 718 N N . LEU A 1 89 ? 1.738 -21.469 1.246 1 97.19 89 LEU A N 1
ATOM 719 C CA . LEU A 1 89 ? 2.736 -20.438 1.527 1 97.19 89 LEU A CA 1
ATOM 720 C C . LEU A 1 89 ? 2.34 -19.609 2.748 1 97.19 89 LEU A C 1
ATOM 722 O O . LEU A 1 89 ? 1.651 -18.594 2.619 1 97.19 89 LEU A O 1
ATOM 726 N N . PRO A 1 90 ? 2.83 -20.016 3.908 1 96.81 90 PRO A N 1
ATOM 727 C CA . PRO A 1 90 ? 2.396 -19.391 5.16 1 96.81 90 PRO A CA 1
ATOM 728 C C . PRO A 1 90 ? 2.766 -17.922 5.242 1 96.81 90 PRO A C 1
ATOM 730 O O . PRO A 1 90 ? 2.215 -17.188 6.066 1 96.81 90 PRO A O 1
ATOM 733 N N . GLY A 1 91 ? 3.654 -17.484 4.395 1 97.19 91 GLY A N 1
ATOM 734 C CA . GLY A 1 91 ? 4.086 -16.094 4.422 1 97.19 91 GLY A CA 1
ATOM 735 C C . GLY A 1 91 ? 3.012 -15.125 3.953 1 97.19 91 GLY A C 1
ATOM 736 O O . GLY A 1 91 ? 3.088 -13.922 4.227 1 97.19 91 GLY A O 1
ATOM 737 N N . PHE A 1 92 ? 2.078 -15.648 3.186 1 97.69 92 PHE A N 1
ATOM 738 C CA . PHE A 1 92 ? 0.96 -14.82 2.754 1 97.69 92 PHE A CA 1
ATOM 739 C C . PHE A 1 92 ? -0.239 -15 3.678 1 97.69 92 PHE A C 1
ATOM 741 O O . PHE A 1 92 ? -0.746 -16.109 3.832 1 97.69 92 PHE A O 1
ATOM 748 N N . GLU A 1 93 ? -0.663 -13.914 4.254 1 95.44 93 GLU A N 1
ATOM 749 C CA . GLU A 1 93 ? -1.768 -13.992 5.207 1 95.44 93 GLU A CA 1
ATOM 750 C C . GLU A 1 93 ? -3.115 -13.992 4.488 1 95.44 93 GLU A C 1
ATOM 752 O O . GLU A 1 93 ? -4.109 -14.492 5.023 1 95.44 93 GLU A O 1
ATOM 757 N N . ARG A 1 94 ? -3.172 -13.445 3.266 1 95.62 94 ARG A N 1
ATOM 758 C CA . ARG A 1 94 ? -4.418 -13.367 2.512 1 95.62 94 ARG A CA 1
ATOM 759 C C . ARG A 1 94 ? -4.156 -13.43 1.011 1 95.62 94 ARG A C 1
ATOM 761 O O . ARG A 1 94 ? -3.074 -13.055 0.549 1 95.62 94 ARG A O 1
ATOM 768 N N . TYR A 1 95 ? -5.152 -13.93 0.342 1 96.69 95 TYR A N 1
ATOM 769 C CA . TYR A 1 95 ? -5.152 -14.016 -1.114 1 96.69 95 TYR A CA 1
ATOM 770 C C . TYR A 1 95 ? -6.336 -13.258 -1.704 1 96.69 95 TYR A C 1
ATOM 772 O O . TYR A 1 95 ? -7.445 -13.312 -1.167 1 96.69 95 TYR A O 1
ATOM 780 N N . PHE A 1 96 ? -6.074 -12.516 -2.738 1 96.62 96 PHE A N 1
ATOM 781 C CA . PHE A 1 96 ? -7.148 -11.805 -3.424 1 96.62 96 PHE A CA 1
ATOM 782 C C . PHE A 1 96 ? -7.141 -12.125 -4.914 1 96.62 96 PHE A C 1
ATOM 784 O O . PHE A 1 96 ? -6.078 -12.312 -5.508 1 96.62 96 PHE A O 1
ATOM 791 N N . MET A 1 97 ? -8.297 -12.25 -5.457 1 96.5 97 MET A N 1
ATOM 792 C CA . MET A 1 97 ? -8.531 -12.281 -6.902 1 96.5 97 MET A CA 1
ATOM 793 C C . MET A 1 97 ? -9.219 -11.008 -7.371 1 96.5 97 MET A C 1
ATOM 795 O O . MET A 1 97 ? -10.312 -10.672 -6.898 1 96.5 97 MET A O 1
ATOM 799 N N . VAL A 1 98 ? -8.523 -10.344 -8.328 1 94.94 98 VAL A N 1
ATOM 800 C CA . VAL A 1 98 ? -9.102 -9.055 -8.695 1 94.94 98 VAL A CA 1
ATOM 801 C C . VAL A 1 98 ? -9.039 -8.867 -10.211 1 94.94 98 VAL A C 1
ATOM 803 O O . VAL A 1 98 ? -8.289 -9.562 -10.898 1 94.94 98 VAL A O 1
ATOM 806 N N . SER A 1 99 ? -9.891 -8.008 -10.781 1 93.75 99 SER A N 1
ATOM 807 C CA . SER A 1 99 ? -9.789 -7.375 -12.094 1 93.75 99 SER A CA 1
ATOM 808 C C . SER A 1 99 ? -9.734 -5.855 -11.977 1 93.75 99 SER A C 1
ATOM 810 O O . SER A 1 99 ? -10.758 -5.207 -11.75 1 93.75 99 SER A O 1
ATOM 812 N N . GLY A 1 100 ? -8.531 -5.363 -12.07 1 86.94 100 GLY A N 1
ATOM 813 C CA . GLY A 1 100 ? -8.414 -3.914 -12.031 1 86.94 100 GLY A CA 1
ATOM 814 C C . GLY A 1 100 ? -9.242 -3.215 -13.086 1 86.94 100 GLY A C 1
ATOM 815 O O . GLY A 1 100 ? -9.844 -2.17 -12.82 1 86.94 100 GLY A O 1
ATOM 816 N N . LEU A 1 101 ? -9.32 -3.797 -14.211 1 85.69 101 LEU A N 1
ATOM 817 C CA . LEU A 1 101 ? -10.039 -3.213 -15.336 1 85.69 101 LEU A CA 1
ATOM 818 C C . LEU A 1 101 ? -11.539 -3.201 -15.078 1 85.69 101 LEU A C 1
ATOM 820 O O . LEU A 1 101 ? -12.203 -2.178 -15.273 1 85.69 101 LEU A O 1
ATOM 824 N N . LYS A 1 102 ? -12.078 -4.324 -14.445 1 90.31 102 LYS A N 1
ATOM 825 C CA . LYS A 1 102 ? -13.516 -4.457 -14.266 1 90.31 102 LYS A CA 1
ATOM 826 C C . LYS A 1 102 ? -13.93 -4.062 -12.852 1 90.31 102 LYS A C 1
ATOM 828 O O . LYS A 1 102 ? -15.117 -3.906 -12.562 1 90.31 102 LYS A O 1
ATOM 833 N N . GLY A 1 103 ? -12.977 -4.02 -11.977 1 89.19 103 GLY A N 1
ATOM 834 C CA . GLY A 1 103 ? -13.25 -3.631 -10.602 1 89.19 103 GLY A CA 1
ATOM 835 C C . GLY A 1 103 ? -13.578 -4.809 -9.711 1 89.19 103 GLY A C 1
ATOM 836 O O . GLY A 1 103 ? -13.828 -4.633 -8.516 1 89.19 103 GLY A O 1
ATOM 837 N N . LYS A 1 104 ? -13.586 -5.938 -10.242 1 92.69 104 LYS A N 1
ATOM 838 C CA . LYS A 1 104 ? -13.883 -7.125 -9.445 1 92.69 104 LYS A CA 1
ATOM 839 C C . LYS A 1 104 ? -12.844 -7.316 -8.336 1 92.69 104 LYS A C 1
ATOM 841 O O . LYS A 1 104 ? -11.641 -7.25 -8.594 1 92.69 104 LYS A O 1
ATOM 846 N N . GLY A 1 105 ? -13.328 -7.508 -7.078 1 94.31 105 GLY A N 1
ATOM 847 C CA . GLY A 1 105 ? -12.469 -7.828 -5.949 1 94.31 105 GLY A CA 1
ATOM 848 C C . GLY A 1 105 ? -11.719 -6.629 -5.406 1 94.31 105 GLY A C 1
ATOM 849 O O . GLY A 1 105 ? -11.031 -6.727 -4.383 1 94.31 105 GLY A O 1
ATOM 850 N N . VAL A 1 106 ? -11.781 -5.492 -6.094 1 91.31 106 VAL A N 1
ATOM 851 C CA . VAL A 1 106 ? -11 -4.316 -5.719 1 91.31 106 VAL A CA 1
ATOM 852 C C . VAL A 1 106 ? -11.531 -3.734 -4.414 1 91.31 106 VAL A C 1
ATOM 854 O O . VAL A 1 106 ? -10.758 -3.332 -3.543 1 91.31 106 VAL A O 1
ATOM 857 N N . LYS A 1 107 ? -12.789 -3.742 -4.305 1 90.31 107 LYS A N 1
ATOM 858 C CA . LYS A 1 107 ? -13.398 -3.205 -3.094 1 90.31 107 LYS A CA 1
ATOM 859 C C . LYS A 1 107 ? -12.945 -3.982 -1.86 1 90.31 107 LYS A C 1
ATOM 861 O O . LYS A 1 107 ? -12.602 -3.389 -0.836 1 90.31 107 LYS A O 1
ATOM 866 N N . ASP A 1 108 ? -12.938 -5.273 -1.968 1 93.75 108 ASP A N 1
ATOM 867 C CA . ASP A 1 108 ? -12.508 -6.113 -0.855 1 93.75 108 ASP A CA 1
ATOM 868 C C . ASP A 1 108 ? -11.039 -5.867 -0.517 1 93.75 108 ASP A C 1
ATOM 870 O O . ASP A 1 108 ? -10.672 -5.812 0.658 1 93.75 108 ASP A O 1
ATOM 874 N N . LEU A 1 109 ? -10.25 -5.742 -1.475 1 93.75 109 LEU A N 1
ATOM 875 C CA . LEU A 1 109 ? -8.828 -5.469 -1.283 1 93.75 109 LEU A CA 1
ATOM 876 C C . LEU A 1 109 ? -8.617 -4.129 -0.588 1 93.75 109 LEU A C 1
ATOM 878 O O . LEU A 1 109 ? -7.867 -4.039 0.386 1 93.75 109 LEU A O 1
ATOM 882 N N . VAL A 1 110 ? -9.312 -3.115 -1.06 1 89.81 110 VAL A N 1
ATOM 883 C CA . VAL A 1 110 ? -9.18 -1.769 -0.516 1 89.81 110 VAL A CA 1
ATOM 884 C C . VAL A 1 110 ? -9.656 -1.746 0.933 1 89.81 110 VAL A C 1
ATOM 886 O O . VAL A 1 110 ? -9.016 -1.15 1.799 1 89.81 110 VAL A O 1
ATOM 889 N N . GLN A 1 111 ? -10.742 -2.41 1.146 1 89.38 111 GLN A N 1
ATOM 890 C CA . GLN A 1 111 ? -11.266 -2.477 2.506 1 89.38 111 GLN A CA 1
ATOM 891 C C . GLN A 1 111 ? -10.273 -3.158 3.443 1 89.38 111 GLN A C 1
ATOM 893 O O . GLN A 1 111 ? -10.055 -2.699 4.566 1 89.38 111 GLN A O 1
ATOM 898 N N . TYR A 1 112 ? -9.758 -4.184 3.029 1 91.25 112 TYR A N 1
ATOM 899 C CA . TYR A 1 112 ? -8.758 -4.879 3.828 1 91.25 112 TYR A CA 1
ATOM 900 C C . TYR A 1 112 ? -7.586 -3.963 4.148 1 91.25 112 TYR A C 1
ATOM 902 O O . TYR A 1 112 ? -7.137 -3.9 5.297 1 91.25 112 TYR A O 1
ATOM 910 N N . LEU A 1 113 ? -7.082 -3.271 3.15 1 89.06 113 LEU A N 1
ATOM 911 C CA . LEU A 1 113 ? -5.941 -2.377 3.314 1 89.06 113 LEU A CA 1
ATOM 912 C C . LEU A 1 113 ? -6.27 -1.246 4.281 1 89.06 113 LEU A C 1
ATOM 914 O O . LEU A 1 113 ? -5.445 -0.883 5.125 1 89.06 113 LEU A O 1
ATOM 918 N N . MET A 1 114 ? -7.438 -0.698 4.141 1 83.56 114 MET A N 1
ATOM 919 C CA . MET A 1 114 ? -7.863 0.371 5.039 1 83.56 114 MET A CA 1
ATOM 920 C C . MET A 1 114 ? -7.918 -0.118 6.484 1 83.56 114 MET A C 1
ATOM 922 O O . MET A 1 114 ? -7.527 0.604 7.402 1 83.56 114 MET A O 1
ATOM 926 N N . ASP A 1 115 ? -8.359 -1.333 6.617 1 83.94 115 ASP A N 1
ATOM 927 C CA . ASP A 1 115 ? -8.414 -1.927 7.949 1 83.94 115 ASP A CA 1
ATOM 928 C C . ASP A 1 115 ? -7.016 -2.092 8.539 1 83.94 115 ASP A C 1
ATOM 930 O O . ASP A 1 115 ? -6.809 -1.876 9.734 1 83.94 115 ASP A O 1
ATOM 934 N N . GLN A 1 116 ? -6.117 -2.443 7.695 1 80.81 116 GLN A N 1
ATOM 935 C CA . GLN A 1 116 ? -4.746 -2.639 8.156 1 80.81 116 GLN A CA 1
ATOM 936 C C . GLN A 1 116 ? -4.098 -1.312 8.539 1 80.81 116 GLN A C 1
ATOM 938 O O . GLN A 1 116 ? -3.342 -1.24 9.508 1 80.81 116 GLN A O 1
ATOM 943 N N . VAL A 1 117 ? -4.34 -0.286 7.762 1 73.69 117 VAL A N 1
ATOM 944 C CA . VAL A 1 117 ? -3.742 1.027 7.984 1 73.69 117 VAL A CA 1
ATOM 945 C C . VAL A 1 117 ? -4.32 1.65 9.25 1 73.69 117 VAL A C 1
ATOM 947 O O . VAL A 1 117 ? -3.596 2.27 10.031 1 73.69 117 VAL A O 1
ATOM 950 N N . LEU A 1 118 ? -5.59 1.471 9.453 1 66.44 118 LEU A N 1
ATOM 951 C CA . LEU A 1 118 ? -6.262 2.014 10.633 1 66.44 118 LEU A CA 1
ATOM 952 C C . LEU A 1 118 ? -5.777 1.325 11.898 1 66.44 118 LEU A C 1
ATOM 954 O O . LEU A 1 118 ? -5.676 1.958 12.953 1 66.44 118 LEU A O 1
ATOM 958 N N . ILE A 1 119 ? -5.512 0.16 11.742 1 59.19 119 ILE A N 1
ATOM 959 C CA . ILE A 1 119 ? -5.047 -0.609 12.891 1 59.19 119 ILE A CA 1
ATOM 960 C C . ILE A 1 119 ? -3.676 -0.101 13.328 1 59.19 119 ILE A C 1
ATOM 962 O O . ILE A 1 119 ? -3.41 0.033 14.531 1 59.19 119 ILE A O 1
ATOM 966 N N . TYR A 1 120 ? -2.906 0.104 12.461 1 59.16 120 TYR A N 1
ATOM 967 C CA . TYR A 1 120 ? -1.572 0.582 12.805 1 59.16 120 TYR A CA 1
ATOM 968 C C . TYR A 1 120 ? -1.637 1.96 13.453 1 59.16 120 TYR A C 1
ATOM 970 O O . TYR A 1 120 ? -0.813 2.289 14.312 1 59.16 120 TYR A O 1
ATOM 978 N N . SER A 1 121 ? -2.529 2.67 12.93 1 57.06 121 SER A N 1
ATOM 979 C CA . SER A 1 121 ? -2.652 3.994 13.523 1 57.06 121 SER A CA 1
ATOM 980 C C . SER A 1 121 ? -3.039 3.904 15 1 57.06 121 SER A C 1
ATOM 982 O O . SER A 1 121 ? -2.713 4.793 15.789 1 57.06 121 SER A O 1
ATOM 984 N N . GLN A 1 122 ? -3.756 2.859 15.289 1 52.09 122 GLN A N 1
ATOM 985 C CA . GLN A 1 122 ? -4.219 2.709 16.656 1 52.09 122 GLN A CA 1
ATOM 986 C C . GLN A 1 122 ? -3.184 1.978 17.516 1 52.09 122 GLN A C 1
ATOM 988 O O . GLN A 1 122 ? -3.113 2.182 18.734 1 52.09 122 GLN A O 1
ATOM 993 N N . HIS A 1 123 ? -2.574 0.968 16.953 1 45.38 123 HIS A N 1
ATOM 994 C CA . HIS A 1 123 ? -1.796 0.066 17.797 1 45.38 123 HIS A CA 1
ATOM 995 C C . HIS A 1 123 ? -0.347 0.529 17.906 1 45.38 123 HIS A C 1
ATOM 997 O O . HIS A 1 123 ? 0.495 -0.182 18.469 1 45.38 123 HIS A O 1
ATOM 1003 N N . SER A 1 124 ? 0.045 1.342 17.156 1 43.75 124 SER A N 1
ATOM 1004 C CA . SER A 1 124 ? 1.471 1.565 17.359 1 43.75 124 SER A CA 1
ATOM 1005 C C . SER A 1 124 ? 1.781 1.794 18.844 1 43.75 124 SER A C 1
ATOM 1007 O O . SER A 1 124 ? 1.195 2.674 19.469 1 43.75 124 SER A O 1
ATOM 1009 N N . VAL A 1 125 ? 2.086 0.704 19.516 1 40.06 125 VAL A N 1
ATOM 1010 C CA . VAL A 1 125 ? 2.719 0.722 20.828 1 40.06 125 VAL A CA 1
ATOM 1011 C C . VAL A 1 125 ? 3.68 1.904 20.922 1 40.06 125 VAL A C 1
ATOM 1013 O O . VAL A 1 125 ? 4.363 2.078 21.938 1 40.06 125 VAL A O 1
ATOM 1016 N N . TYR A 1 126 ? 4.125 2.262 19.797 1 41.5 126 TYR A N 1
ATOM 1017 C CA . TYR A 1 126 ? 5.09 3.336 20.016 1 41.5 126 TYR A CA 1
ATOM 1018 C C . TYR A 1 126 ? 4.457 4.496 20.766 1 41.5 126 TYR A C 1
ATOM 1020 O O . TYR A 1 126 ? 3.248 4.727 20.672 1 41.5 126 TYR A O 1
ATOM 1028 N N . PRO A 1 127 ? 5.059 5.105 21.734 1 38.31 127 PRO A N 1
ATOM 1029 C CA . PRO A 1 127 ? 4.504 6.281 22.406 1 38.31 127 PRO A CA 1
ATOM 1030 C C . PRO A 1 127 ? 3.607 7.117 21.5 1 38.31 127 PRO A C 1
ATOM 1032 O O . PRO A 1 127 ? 3.787 7.113 20.266 1 38.31 127 PRO A O 1
ATOM 1035 N N . ALA A 1 128 ? 2.297 7.383 21.828 1 40.59 128 ALA A N 1
ATOM 1036 C CA . ALA A 1 128 ? 1.105 8.047 21.297 1 40.59 128 ALA A CA 1
ATOM 1037 C C . ALA A 1 128 ? 1.469 9.047 20.203 1 40.59 128 ALA A C 1
ATOM 1039 O O . ALA A 1 128 ? 0.671 9.289 19.297 1 40.59 128 ALA A O 1
ATOM 1040 N N . LYS A 1 129 ? 2.285 9.875 20.438 1 42.69 129 LYS A N 1
ATOM 1041 C CA . LYS A 1 129 ? 2.438 11.219 19.875 1 42.69 129 LYS A CA 1
ATOM 1042 C C . LYS A 1 129 ? 2.777 11.156 18.391 1 42.69 129 LYS A C 1
ATOM 1044 O O . LYS A 1 129 ? 2.266 11.953 17.609 1 42.69 129 LYS A O 1
ATOM 1049 N N . LEU A 1 130 ? 3.949 10.633 18.062 1 43.94 130 LEU A N 1
ATOM 1050 C CA . LEU A 1 130 ? 4.594 11 16.797 1 43.94 130 LEU A CA 1
ATOM 1051 C C . LEU A 1 130 ? 4.035 10.172 15.648 1 43.94 130 LEU A C 1
ATOM 1053 O O . LEU A 1 130 ? 3.887 10.68 14.531 1 43.94 130 LEU A O 1
ATOM 1057 N N . SER A 1 131 ? 4.012 8.711 15.648 1 50.22 131 SER A N 1
ATOM 1058 C CA . SER A 1 131 ? 4.602 7.863 14.617 1 50.22 131 SER A CA 1
ATOM 1059 C C . SER A 1 131 ? 3.578 7.504 13.555 1 50.22 131 SER A C 1
ATOM 1061 O O . SER A 1 131 ? 3.938 7.254 12.398 1 50.22 131 SER A O 1
ATOM 1063 N N . ASN A 1 132 ? 2.314 7.652 13.812 1 61.22 132 ASN A N 1
ATOM 1064 C CA . ASN A 1 132 ? 1.469 7.043 12.789 1 61.22 132 ASN A CA 1
ATOM 1065 C C . ASN A 1 132 ? 0.631 8.086 12.055 1 61.22 132 ASN A C 1
ATOM 1067 O O . ASN A 1 132 ? -0.523 7.832 11.711 1 61.22 132 ASN A O 1
ATOM 1071 N N . SER A 1 133 ? 1.313 9.281 12 1 75.5 133 SER A N 1
ATOM 1072 C CA . SER A 1 133 ? 0.516 10.336 11.375 1 75.5 133 SER A CA 1
ATOM 1073 C C . SER A 1 133 ? 0.702 10.344 9.867 1 75.5 133 SER A C 1
ATOM 1075 O O . SER A 1 133 ? 0.018 11.086 9.156 1 75.5 133 SER A O 1
ATOM 1077 N N . CYS A 1 134 ? 1.625 9.539 9.492 1 87 134 CYS A N 1
ATOM 1078 C CA . CYS A 1 134 ? 1.91 9.508 8.062 1 87 134 CYS A CA 1
ATOM 1079 C C . CYS A 1 134 ? 2.133 8.07 7.59 1 87 134 CYS A C 1
ATOM 1081 O O . CYS A 1 134 ? 2.637 7.238 8.344 1 87 134 CYS A O 1
ATOM 1083 N N . ILE A 1 135 ? 1.666 7.859 6.441 1 89.69 135 ILE A N 1
ATOM 1084 C CA . ILE A 1 135 ? 1.86 6.566 5.801 1 89.69 135 ILE A CA 1
ATOM 1085 C C . ILE A 1 135 ? 2.344 6.77 4.363 1 89.69 135 ILE A C 1
ATOM 1087 O O . ILE A 1 135 ? 1.903 7.695 3.68 1 89.69 135 ILE A O 1
ATOM 1091 N N . PHE A 1 136 ? 3.277 5.953 3.984 1 91.5 136 PHE A N 1
ATOM 1092 C CA . PHE A 1 136 ? 3.623 6.008 2.568 1 91.5 136 PHE A CA 1
ATOM 1093 C C . PHE A 1 136 ? 3.373 4.664 1.896 1 91.5 136 PHE A C 1
ATOM 1095 O O . PHE A 1 136 ? 3.547 3.613 2.516 1 91.5 136 PHE A O 1
ATOM 1102 N N . PHE A 1 137 ? 2.867 4.707 0.679 1 92.56 137 PHE A N 1
ATOM 1103 C CA . PHE A 1 137 ? 2.695 3.566 -0.214 1 92.56 137 PHE A CA 1
ATOM 1104 C C . PHE A 1 137 ? 3.607 3.688 -1.428 1 92.56 137 PHE A C 1
ATOM 1106 O O . PHE A 1 137 ? 3.771 4.777 -1.982 1 92.56 137 PHE A O 1
ATOM 1113 N N . THR A 1 138 ? 4.25 2.625 -1.751 1 93.5 138 THR A N 1
ATOM 1114 C CA . THR A 1 138 ? 5.094 2.613 -2.939 1 93.5 138 THR A CA 1
ATOM 1115 C C . THR A 1 138 ? 4.727 1.449 -3.854 1 93.5 138 THR A C 1
ATOM 1117 O O . THR A 1 138 ? 4.145 0.46 -3.404 1 93.5 138 THR A O 1
ATOM 1120 N N . CYS A 1 139 ? 4.992 1.65 -5.059 1 92.19 139 CYS A N 1
ATOM 1121 C CA . CYS A 1 139 ? 4.727 0.618 -6.055 1 92.19 139 CYS A CA 1
ATOM 1122 C C . CYS A 1 139 ? 5.922 0.433 -6.98 1 92.19 139 CYS A C 1
ATOM 1124 O O . CYS A 1 139 ? 6.57 1.408 -7.367 1 92.19 139 CYS A O 1
ATOM 1126 N N . LYS A 1 140 ? 6.234 -0.747 -7.254 1 89.69 140 LYS A N 1
ATOM 1127 C CA . LYS A 1 140 ? 7.289 -1.082 -8.203 1 89.69 140 LYS A CA 1
ATOM 1128 C C . LYS A 1 140 ? 6.805 -2.105 -9.227 1 89.69 140 LYS A C 1
ATOM 1130 O O . LYS A 1 140 ? 6.219 -3.127 -8.859 1 89.69 140 LYS A O 1
ATOM 1135 N N . HIS A 1 141 ? 7.047 -1.816 -10.445 1 84.06 141 HIS A N 1
ATOM 1136 C CA . HIS A 1 141 ? 6.789 -2.781 -11.508 1 84.06 141 HIS A CA 1
ATOM 1137 C C . HIS A 1 141 ? 7.988 -3.699 -11.719 1 84.06 141 HIS A C 1
ATOM 1139 O O . HIS A 1 141 ? 9.133 -3.244 -11.719 1 84.06 141 HIS A O 1
ATOM 1145 N N . VAL A 1 142 ? 7.656 -4.953 -11.773 1 75.94 142 VAL A N 1
ATOM 1146 C CA . VAL A 1 142 ? 8.719 -5.93 -11.992 1 75.94 142 VAL A CA 1
ATOM 1147 C C . VAL A 1 142 ? 8.383 -6.805 -13.195 1 75.94 142 VAL A C 1
ATOM 1149 O O . VAL A 1 142 ? 7.23 -7.207 -13.375 1 75.94 142 VAL A O 1
ATOM 1152 N N . MET B 1 1 ? 6.965 -14.109 32.375 1 20.2 1 MET B N 1
ATOM 1153 C CA . MET B 1 1 ? 7.066 -12.68 32.094 1 20.2 1 MET B CA 1
ATOM 1154 C C . MET B 1 1 ? 7.254 -12.422 30.594 1 20.2 1 MET B C 1
ATOM 1156 O O . MET B 1 1 ? 7.395 -11.273 30.172 1 20.2 1 MET B O 1
ATOM 1160 N N . LEU B 1 2 ? 6.652 -13.078 29.656 1 25.83 2 LEU B N 1
ATOM 1161 C CA . LEU B 1 2 ? 6.758 -13.406 28.234 1 25.83 2 LEU B CA 1
ATOM 1162 C C . LEU B 1 2 ? 6.898 -12.133 27.391 1 25.83 2 LEU B C 1
ATOM 1164 O O . LEU B 1 2 ? 6.012 -11.281 27.406 1 25.83 2 LEU B O 1
ATOM 1168 N N . GLY B 1 3 ? 8.078 -11.398 27.469 1 30.58 3 GLY B N 1
ATOM 1169 C CA . GLY B 1 3 ? 8.477 -10.047 27.125 1 30.58 3 GLY B CA 1
ATOM 1170 C C . GLY B 1 3 ? 8.008 -9.609 25.75 1 30.58 3 GLY B C 1
ATOM 1171 O O . GLY B 1 3 ? 8.125 -10.367 24.781 1 30.58 3 GLY B O 1
ATOM 1172 N N . HIS B 1 4 ? 6.91 -9.055 25.484 1 35.56 4 HIS B N 1
ATOM 1173 C CA . HIS B 1 4 ? 6.188 -8.445 24.359 1 35.56 4 HIS B CA 1
ATOM 1174 C C . HIS B 1 4 ? 7.137 -7.734 23.406 1 35.56 4 HIS B C 1
ATOM 1176 O O . HIS B 1 4 ? 7.773 -6.746 23.781 1 35.56 4 HIS B O 1
ATOM 1182 N N . HIS B 1 5 ? 8.141 -8.344 22.797 1 35.75 5 HIS B N 1
ATOM 1183 C CA . HIS B 1 5 ? 9.359 -7.93 22.109 1 35.75 5 HIS B CA 1
ATOM 1184 C C . HIS B 1 5 ? 9.086 -6.773 21.156 1 35.75 5 HIS B C 1
ATOM 1186 O O . HIS B 1 5 ? 8.703 -6.992 20 1 35.75 5 HIS B O 1
ATOM 1192 N N . GLY B 1 6 ? 8.398 -5.844 21.531 1 39.19 6 GLY B N 1
ATOM 1193 C CA . GLY B 1 6 ? 8.312 -4.539 20.891 1 39.19 6 GLY B CA 1
ATOM 1194 C C . GLY B 1 6 ? 9.656 -4.012 20.422 1 39.19 6 GLY B C 1
ATOM 1195 O O . GLY B 1 6 ? 10.688 -4.301 21.031 1 39.19 6 GLY B O 1
ATOM 1196 N N . PHE B 1 7 ? 9.938 -4.008 19.172 1 47.34 7 PHE B N 1
ATOM 1197 C CA . PHE B 1 7 ? 11.219 -3.445 18.766 1 47.34 7 PHE B CA 1
ATOM 1198 C C . PHE B 1 7 ? 11.547 -2.193 19.562 1 47.34 7 PHE B C 1
ATOM 1200 O O . PHE B 1 7 ? 10.656 -1.408 19.891 1 47.34 7 PHE B O 1
ATOM 1207 N N . PRO B 1 8 ? 12.75 -2.18 20.219 1 47.5 8 PRO B N 1
ATOM 1208 C CA . PRO B 1 8 ? 13.18 -0.941 20.875 1 47.5 8 PRO B CA 1
ATOM 1209 C C . PRO B 1 8 ? 13 0.288 19.984 1 47.5 8 PRO B C 1
ATOM 1211 O O . PRO B 1 8 ? 12.969 0.167 18.766 1 47.5 8 PRO B O 1
ATOM 1214 N N . HIS B 1 9 ? 12.531 1.447 20.562 1 51.81 9 HIS B N 1
ATOM 1215 C CA . HIS B 1 9 ? 12.305 2.744 19.938 1 51.81 9 HIS B CA 1
ATOM 1216 C C . HIS B 1 9 ? 13.352 3.027 18.875 1 51.81 9 HIS B C 1
ATOM 1218 O O . HIS B 1 9 ? 13.016 3.484 17.781 1 51.81 9 HIS B O 1
ATOM 1224 N N . ARG B 1 10 ? 14.641 2.744 19.141 1 48.31 10 ARG B N 1
ATOM 1225 C CA . ARG B 1 10 ? 15.734 2.986 18.203 1 48.31 10 ARG B CA 1
ATOM 1226 C C . ARG B 1 10 ? 15.578 2.129 16.953 1 48.31 10 ARG B C 1
ATOM 1228 O O . ARG B 1 10 ? 15.852 2.588 15.836 1 48.31 10 ARG B O 1
ATOM 1235 N N . ASP B 1 11 ? 14.961 0.958 17.188 1 61.69 11 ASP B N 1
ATOM 1236 C CA . ASP B 1 11 ? 14.82 0.039 16.062 1 61.69 11 ASP B CA 1
ATOM 1237 C C . ASP B 1 11 ? 13.711 0.494 15.109 1 61.69 11 ASP B C 1
ATOM 1239 O O . ASP B 1 11 ? 13.867 0.439 13.891 1 61.69 11 ASP B O 1
ATOM 1243 N N . VAL B 1 12 ? 12.859 1.235 15.773 1 61.62 12 VAL B N 1
ATOM 1244 C CA . VAL B 1 12 ? 11.734 1.706 14.961 1 61.62 12 VAL B CA 1
ATOM 1245 C C . VAL B 1 12 ? 12.172 2.908 14.125 1 61.62 12 VAL B C 1
ATOM 1247 O O . VAL B 1 12 ? 11.859 2.992 12.938 1 61.62 12 VAL B O 1
ATOM 1250 N N . THR B 1 13 ? 12.984 3.75 14.766 1 69.19 13 THR B N 1
ATOM 1251 C CA . THR B 1 13 ? 13.445 4.945 14.07 1 69.19 13 THR B CA 1
ATOM 1252 C C . THR B 1 13 ? 14.344 4.574 12.891 1 69.19 13 THR B C 1
ATOM 1254 O O . THR B 1 13 ? 14.203 5.125 11.797 1 69.19 13 THR B O 1
ATOM 1257 N N . VAL B 1 14 ? 15.188 3.627 13.141 1 69.44 14 VAL B N 1
ATOM 1258 C CA . VAL B 1 14 ? 16.109 3.199 12.094 1 69.44 14 VAL B CA 1
ATOM 1259 C C . VAL B 1 14 ? 15.336 2.557 10.945 1 69.44 14 VAL B C 1
ATOM 1261 O O . VAL B 1 14 ? 15.633 2.801 9.773 1 69.44 14 VAL B O 1
ATOM 1264 N N . ARG B 1 15 ? 14.297 1.972 11.305 1 72.88 15 ARG B N 1
ATOM 1265 C CA . ARG B 1 15 ? 13.516 1.295 10.273 1 72.88 15 ARG B CA 1
ATOM 1266 C C . ARG B 1 15 ? 12.734 2.299 9.438 1 72.88 15 ARG B C 1
ATOM 1268 O O . ARG B 1 15 ? 12.617 2.141 8.219 1 72.88 15 ARG B O 1
ATOM 1275 N N . VAL B 1 16 ? 12.344 3.346 10.062 1 76.5 16 VAL B N 1
ATOM 1276 C CA . VAL B 1 16 ? 11.633 4.387 9.336 1 76.5 16 VAL B CA 1
ATOM 1277 C C . VAL B 1 16 ? 12.594 5.129 8.414 1 76.5 16 VAL B C 1
ATOM 1279 O O . VAL B 1 16 ? 12.289 5.371 7.242 1 76.5 16 VAL B O 1
ATOM 1282 N N . GLU B 1 17 ? 13.773 5.316 8.914 1 78 17 GLU B N 1
ATOM 1283 C CA . GLU B 1 17 ? 14.781 6.012 8.117 1 78 17 GLU B CA 1
ATOM 1284 C C . GLU B 1 17 ? 15.211 5.168 6.918 1 78 17 GLU B C 1
ATOM 1286 O O . GLU B 1 17 ? 15.391 5.695 5.816 1 78 17 GLU B O 1
ATOM 1291 N N . SER B 1 18 ? 15.344 3.928 7.117 1 79.62 18 SER B N 1
ATOM 1292 C CA . SER B 1 18 ? 15.742 3.029 6.039 1 79.62 18 SER B CA 1
ATOM 1293 C C . SER B 1 18 ? 14.648 2.932 4.973 1 79.62 18 SER B C 1
ATOM 1295 O O . SER B 1 18 ? 14.945 2.906 3.777 1 79.62 18 SER B O 1
ATOM 1297 N N . ALA B 1 19 ? 13.438 2.963 5.41 1 81.75 19 ALA B N 1
ATOM 1298 C CA . ALA B 1 19 ? 12.328 2.939 4.457 1 81.75 19 ALA B CA 1
ATOM 1299 C C . ALA B 1 19 ? 12.297 4.219 3.627 1 81.75 19 ALA B C 1
ATOM 1301 O O . ALA B 1 19 ? 12.133 4.172 2.404 1 81.75 19 ALA B O 1
ATOM 1302 N N . TRP B 1 20 ? 12.578 5.27 4.262 1 80.81 20 TRP B N 1
ATOM 1303 C CA . TRP B 1 20 ? 12.602 6.555 3.568 1 80.81 20 TRP B CA 1
ATOM 1304 C C . TRP B 1 20 ? 13.695 6.582 2.51 1 80.81 20 TRP B C 1
ATOM 1306 O O . TRP B 1 20 ? 13.492 7.109 1.413 1 80.81 20 TRP B O 1
ATOM 1316 N N . SER B 1 21 ? 14.797 5.977 2.844 1 84.12 21 SER B N 1
ATOM 1317 C CA . SE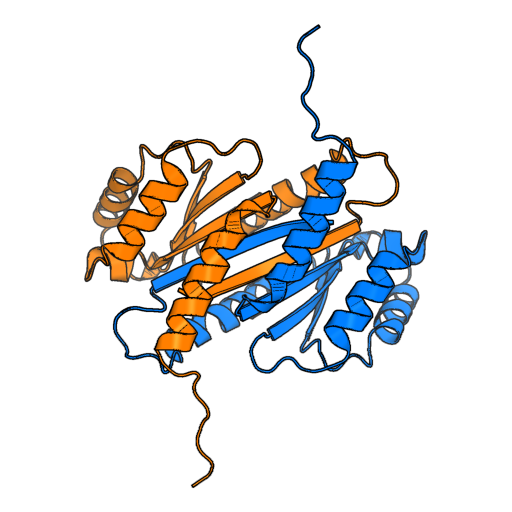R B 1 21 ? 15.938 5.977 1.927 1 84.12 21 SER B CA 1
ATOM 1318 C C . SER B 1 21 ? 15.672 5.086 0.719 1 84.12 21 SER B C 1
ATOM 1320 O O . SER B 1 21 ? 16.312 5.223 -0.318 1 84.12 21 SER B O 1
ATOM 1322 N N . SER B 1 22 ? 14.68 4.27 0.86 1 89.5 22 SER B N 1
ATOM 1323 C CA . SER B 1 22 ? 14.445 3.301 -0.204 1 89.5 22 SER B CA 1
ATOM 1324 C C . SER B 1 22 ? 13.328 3.762 -1.138 1 89.5 22 SER B C 1
ATOM 1326 O O . SER B 1 22 ? 13.125 3.178 -2.205 1 89.5 22 SER B O 1
ATOM 1328 N N . VAL B 1 23 ? 12.664 4.859 -0.842 1 90.62 23 VAL B N 1
ATOM 1329 C CA . VAL B 1 23 ? 11.453 5.242 -1.562 1 90.62 23 VAL B CA 1
ATOM 1330 C C . VAL B 1 23 ? 11.789 5.551 -3.018 1 90.62 23 VAL B C 1
ATOM 1332 O O . VAL B 1 23 ? 10.961 5.34 -3.912 1 90.62 23 VAL B O 1
ATOM 1335 N N . ASN B 1 24 ? 13.039 5.941 -3.283 1 90 24 ASN B N 1
ATOM 1336 C CA . ASN B 1 24 ? 13.422 6.367 -4.625 1 90 24 ASN B CA 1
ATOM 1337 C C . ASN B 1 24 ? 13.594 5.172 -5.562 1 90 24 ASN B C 1
ATOM 1339 O O . ASN B 1 24 ? 13.695 5.344 -6.777 1 90 24 ASN B O 1
ATOM 1343 N N . LEU B 1 25 ? 13.555 3.973 -5.039 1 90.12 25 LEU B N 1
ATOM 1344 C CA . LEU B 1 25 ? 13.695 2.76 -5.836 1 90.12 25 LEU B CA 1
ATOM 1345 C C . LEU B 1 25 ? 12.375 2.393 -6.508 1 90.12 25 LEU B C 1
ATOM 1347 O O . LEU B 1 25 ? 12.344 1.527 -7.383 1 90.12 25 LEU B O 1
ATOM 1351 N N . TYR B 1 26 ? 11.367 3.121 -6.164 1 91.62 26 TYR B N 1
ATOM 1352 C CA . TYR B 1 26 ? 10.031 2.711 -6.59 1 91.62 26 TYR B CA 1
ATOM 1353 C C . TYR B 1 26 ? 9.492 3.639 -7.672 1 91.62 26 TYR B C 1
ATOM 1355 O O . TYR B 1 26 ? 9.992 4.754 -7.844 1 91.62 26 TYR B O 1
ATOM 1363 N N . ASP B 1 27 ? 8.484 3.131 -8.398 1 90.69 27 ASP B N 1
ATOM 1364 C CA . ASP B 1 27 ? 7.965 3.852 -9.555 1 90.69 27 ASP B CA 1
ATOM 1365 C C . ASP B 1 27 ? 6.902 4.867 -9.141 1 90.69 27 ASP B C 1
ATOM 1367 O O . ASP B 1 27 ? 6.656 5.844 -9.852 1 90.69 27 ASP B O 1
ATOM 1371 N N . LEU B 1 28 ? 6.266 4.582 -8.055 1 94 28 LEU B N 1
ATOM 1372 C CA . LEU B 1 28 ? 5.176 5.414 -7.559 1 94 28 LEU B CA 1
ATOM 1373 C C . LEU B 1 28 ? 5.234 5.539 -6.039 1 94 28 LEU B C 1
ATOM 1375 O O . LEU B 1 28 ? 5.5 4.555 -5.344 1 94 28 LEU B O 1
ATOM 1379 N N . LEU B 1 29 ? 5.066 6.734 -5.562 1 95.81 29 LEU B N 1
ATOM 1380 C CA . LEU B 1 29 ? 5.027 7.027 -4.137 1 95.81 29 LEU B CA 1
ATOM 1381 C C . LEU B 1 29 ? 3.748 7.773 -3.77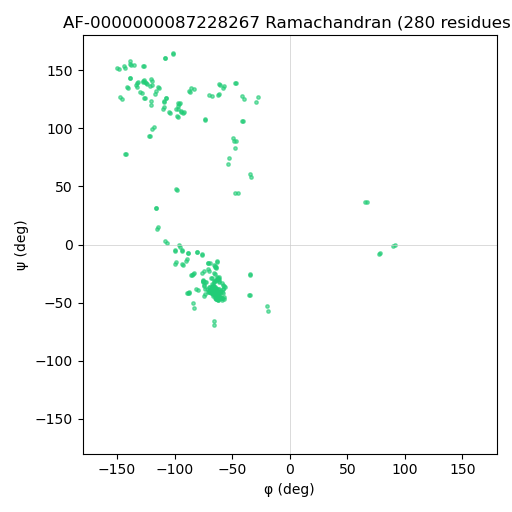 1 95.81 29 LEU B C 1
ATOM 1383 O O . LEU B 1 29 ? 3.41 8.781 -4.395 1 95.81 29 LEU B O 1
ATOM 1387 N N . ILE B 1 30 ? 3.023 7.266 -2.822 1 95.75 30 ILE B N 1
ATOM 1388 C CA . ILE B 1 30 ? 1.896 7.957 -2.207 1 95.75 30 ILE B CA 1
ATOM 1389 C C . ILE B 1 30 ? 2.252 8.352 -0.775 1 95.75 30 ILE B C 1
ATOM 1391 O O . ILE B 1 30 ? 2.543 7.488 0.057 1 95.75 30 ILE B O 1
ATOM 1395 N N . VAL B 1 31 ? 2.283 9.617 -0.52 1 95.5 31 VAL B N 1
ATOM 1396 C CA . VAL B 1 31 ? 2.414 10.117 0.844 1 95.5 31 VAL B CA 1
ATOM 1397 C C . VAL B 1 31 ? 1.035 10.477 1.398 1 95.5 31 VAL B C 1
ATOM 1399 O O . VAL B 1 31 ? 0.345 11.344 0.857 1 95.5 31 VAL B O 1
ATOM 1402 N N . MET B 1 32 ? 0.66 9.766 2.424 1 94.38 32 MET B N 1
ATOM 1403 C CA . MET B 1 32 ? -0.644 9.984 3.045 1 94.38 32 MET B CA 1
ATOM 1404 C C . MET B 1 32 ? -0.488 10.453 4.488 1 94.38 32 MET B C 1
ATOM 1406 O O . MET B 1 32 ? 0.256 9.852 5.266 1 94.38 32 MET B O 1
ATOM 1410 N N . PHE B 1 33 ? -1.179 11.57 4.852 1 93.5 33 PHE B N 1
ATOM 1411 C CA . PHE B 1 33 ? -1.093 12.039 6.23 1 93.5 33 PHE B CA 1
ATOM 1412 C C . PHE B 1 33 ? -2.471 12.414 6.762 1 93.5 33 PHE B C 1
ATOM 1414 O O . PHE B 1 33 ? -3.381 12.711 5.984 1 93.5 33 PHE B O 1
ATOM 1421 N N . ASP B 1 34 ? -2.625 12.352 8.031 1 92 34 ASP B N 1
ATOM 1422 C CA . ASP B 1 34 ? -3.836 12.727 8.75 1 92 34 ASP B CA 1
ATOM 1423 C C . ASP B 1 34 ? -4.004 14.242 8.789 1 92 34 ASP B C 1
ATOM 1425 O O . ASP B 1 34 ? -3.332 14.93 9.562 1 92 34 ASP B O 1
ATOM 1429 N N . VAL B 1 35 ? -4.965 14.711 8.016 1 95.69 35 VAL B N 1
ATOM 1430 C CA . VAL B 1 35 ? -5.078 16.156 7.871 1 95.69 35 VAL B CA 1
ATOM 1431 C C . VAL B 1 35 ? -5.688 16.75 9.133 1 95.69 35 VAL B C 1
ATOM 1433 O O . VAL B 1 35 ? -5.379 17.891 9.508 1 95.69 35 VAL B O 1
ATOM 1436 N N . ASN B 1 36 ? -6.52 16.016 9.781 1 94.44 36 ASN B N 1
ATOM 1437 C CA . ASN B 1 36 ? -7.094 16.484 11.039 1 94.44 36 ASN B CA 1
ATOM 1438 C C . ASN B 1 36 ? -6.023 16.672 12.109 1 94.44 36 ASN B C 1
ATOM 1440 O O . ASN B 1 36 ? -5.992 17.688 12.797 1 94.44 36 ASN B O 1
ATOM 1444 N N . ARG B 1 37 ? -5.168 15.727 12.242 1 91.94 37 ARG B N 1
ATOM 1445 C CA . ARG B 1 37 ? -4.055 15.836 13.18 1 91.94 37 ARG B CA 1
ATOM 1446 C C . ARG B 1 37 ? -3.111 16.969 12.781 1 91.94 37 ARG B C 1
ATOM 1448 O O . ARG B 1 37 ? -2.615 17.703 13.641 1 91.94 37 ARG B O 1
ATOM 1455 N N . HIS B 1 38 ? -2.875 17.062 11.484 1 94.44 38 HIS B N 1
ATOM 1456 C CA . HIS B 1 38 ? -2.004 18.109 10.977 1 94.44 38 HIS B CA 1
ATOM 1457 C C . HIS B 1 38 ? -2.514 19.5 11.375 1 94.44 38 HIS B C 1
ATOM 1459 O O . HIS B 1 38 ? -1.729 20.359 11.766 1 94.44 38 HIS B O 1
ATOM 1465 N N . LEU B 1 39 ? -3.781 19.719 11.367 1 95.25 39 LEU B N 1
ATOM 1466 C CA . LEU B 1 39 ? -4.395 21 11.703 1 95.25 39 LEU B CA 1
ATOM 1467 C C . LEU B 1 39 ? -4.344 21.25 13.203 1 95.25 39 LEU B C 1
ATOM 1469 O O . LEU B 1 39 ? -4.098 22.375 13.641 1 95.25 39 LEU B O 1
ATOM 1473 N N . LYS B 1 40 ? -4.477 20.219 13.938 1 93.62 40 LYS B N 1
ATOM 1474 C CA . LYS B 1 40 ? -4.59 20.359 15.383 1 93.62 40 LYS B CA 1
ATOM 1475 C C . LYS B 1 40 ? -3.215 20.328 16.047 1 93.62 40 LYS B C 1
ATOM 1477 O O . LYS B 1 40 ? -2.971 21.062 17.016 1 93.62 40 LYS B O 1
ATOM 1482 N N . MET B 1 41 ? -2.377 19.422 15.547 1 92.88 41 MET B N 1
ATOM 1483 C CA . MET B 1 41 ? -1.051 19.203 16.109 1 92.88 41 MET B CA 1
ATOM 1484 C C . MET B 1 41 ? -0.028 18.906 15.023 1 92.88 41 MET B C 1
ATOM 1486 O O . MET B 1 41 ? 0.409 17.766 14.867 1 92.88 41 MET B O 1
ATOM 1490 N N . PRO B 1 42 ? 0.38 19.969 14.367 1 91.38 42 PRO B N 1
ATOM 1491 C CA . PRO B 1 42 ? 1.316 19.766 13.266 1 91.38 42 PRO B CA 1
ATOM 1492 C C . PRO B 1 42 ? 2.633 19.141 13.711 1 91.38 42 PRO B C 1
ATOM 1494 O O . PRO B 1 42 ? 3.125 19.438 14.805 1 91.38 42 PRO B O 1
ATOM 1497 N N . ASP B 1 43 ? 3.094 18.25 12.969 1 86.81 43 ASP B N 1
ATOM 1498 C CA . ASP B 1 43 ? 4.402 17.641 13.156 1 86.81 43 ASP B CA 1
ATOM 1499 C C . ASP B 1 43 ? 5.406 18.156 12.125 1 86.81 43 ASP B C 1
ATOM 1501 O O . ASP B 1 43 ? 5.309 17.828 10.938 1 86.81 43 ASP B O 1
ATOM 1505 N N . SER B 1 44 ? 6.395 18.875 12.625 1 89.69 44 SER B N 1
ATOM 1506 C CA . SER B 1 44 ? 7.363 19.516 11.742 1 89.69 44 SER B CA 1
ATOM 1507 C C . SER B 1 44 ? 8.133 18.484 10.922 1 89.69 44 SER B C 1
ATOM 1509 O O . SER B 1 44 ? 8.586 18.781 9.812 1 89.69 44 SER B O 1
ATOM 1511 N N . ARG B 1 45 ? 8.305 17.312 11.461 1 83.75 45 ARG B N 1
ATOM 1512 C CA . ARG B 1 45 ? 9.023 16.281 10.727 1 83.75 45 ARG B CA 1
ATOM 1513 C C . ARG B 1 45 ? 8.234 15.828 9.492 1 83.75 45 ARG B C 1
ATOM 1515 O O . ARG B 1 45 ? 8.805 15.625 8.422 1 83.75 45 ARG B O 1
ATOM 1522 N N . VAL B 1 46 ? 6.992 15.695 9.688 1 87.06 46 VAL B N 1
ATOM 1523 C CA . VAL B 1 46 ? 6.113 15.289 8.594 1 87.06 46 VAL B CA 1
ATOM 1524 C C . VAL B 1 46 ? 6.059 16.391 7.539 1 87.06 46 VAL B C 1
ATOM 1526 O O . VAL B 1 46 ? 6.172 16.125 6.34 1 87.06 46 VAL B O 1
ATOM 1529 N N . ILE B 1 47 ? 5.961 17.609 7.996 1 92.94 47 ILE B N 1
ATOM 1530 C CA . ILE B 1 47 ? 5.891 18.75 7.098 1 92.94 47 ILE B CA 1
ATOM 1531 C C . ILE B 1 47 ? 7.176 18.844 6.277 1 92.94 47 ILE B C 1
ATOM 1533 O O . ILE B 1 47 ? 7.129 18.984 5.051 1 92.94 47 ILE B O 1
ATOM 1537 N N . LYS B 1 48 ? 8.289 18.75 6.906 1 91.75 48 LYS B N 1
ATOM 1538 C CA . LYS B 1 48 ? 9.578 18.812 6.23 1 91.75 48 LYS B CA 1
ATOM 1539 C C . LYS B 1 48 ? 9.734 17.703 5.211 1 91.75 48 LYS B C 1
ATOM 1541 O O . LYS B 1 48 ? 10.242 17.922 4.109 1 91.75 48 LYS B O 1
ATOM 1546 N N . LEU B 1 49 ? 9.273 16.578 5.582 1 88.69 49 LEU B N 1
ATOM 1547 C CA . LEU B 1 49 ? 9.359 15.414 4.695 1 88.69 49 LEU B CA 1
ATOM 1548 C C . LEU B 1 49 ? 8.531 15.633 3.436 1 88.69 49 LEU B C 1
ATOM 1550 O O . LEU B 1 49 ? 9.008 15.406 2.324 1 88.69 49 LEU B O 1
ATOM 1554 N N . ILE B 1 50 ? 7.367 16.078 3.605 1 93.81 50 ILE B N 1
ATOM 1555 C CA . ILE B 1 50 ? 6.473 16.328 2.48 1 93.81 50 ILE B CA 1
ATOM 1556 C C . ILE B 1 50 ? 7.082 17.391 1.562 1 93.81 50 ILE B C 1
ATOM 1558 O O . ILE B 1 50 ? 7.105 17.219 0.341 1 93.81 50 ILE B O 1
ATOM 1562 N N . LYS B 1 51 ? 7.602 18.422 2.15 1 95.69 51 LYS B N 1
ATOM 1563 C CA . LYS B 1 51 ? 8.188 19.5 1.366 1 95.69 51 LYS B CA 1
ATOM 1564 C C . LYS B 1 51 ? 9.438 19.031 0.626 1 95.69 51 LYS B C 1
ATOM 1566 O O . LYS B 1 51 ? 9.648 19.391 -0.534 1 95.69 51 LYS B O 1
ATOM 1571 N N . ARG B 1 52 ? 10.188 18.219 1.242 1 93.25 52 ARG B N 1
ATOM 1572 C CA . ARG B 1 52 ? 11.391 17.672 0.611 1 93.25 52 ARG B CA 1
ATOM 1573 C C . ARG B 1 52 ? 11.039 16.797 -0.587 1 93.25 52 ARG B C 1
ATOM 1575 O O . ARG B 1 52 ? 11.609 16.953 -1.666 1 93.25 52 ARG B O 1
ATOM 1582 N N . LEU B 1 53 ? 10.086 15.953 -0.394 1 93.5 53 LEU B N 1
ATOM 1583 C CA . LEU B 1 53 ? 9.68 15.031 -1.452 1 93.5 53 LEU B CA 1
ATOM 1584 C C . LEU B 1 53 ? 9.016 15.789 -2.6 1 93.5 53 LEU B C 1
ATOM 1586 O O . LEU B 1 53 ? 9.117 15.383 -3.758 1 93.5 53 LEU B O 1
ATOM 1590 N N . GLY B 1 54 ? 8.43 16.859 -2.268 1 96.5 54 GLY B N 1
ATOM 1591 C CA . GLY B 1 54 ? 7.68 17.609 -3.254 1 96.5 54 GLY B CA 1
ATOM 1592 C C . GLY B 1 54 ? 8.484 18.75 -3.869 1 96.5 54 GLY B C 1
ATOM 1593 O O . GLY B 1 54 ? 8.008 19.438 -4.773 1 96.5 54 GLY B O 1
ATOM 1594 N N . ALA B 1 55 ? 9.727 18.953 -3.457 1 96.19 55 ALA B N 1
ATOM 1595 C CA . ALA B 1 55 ? 10.516 20.125 -3.83 1 96.19 55 ALA B CA 1
ATOM 1596 C C . ALA B 1 55 ? 10.836 20.125 -5.32 1 96.19 55 ALA B C 1
ATOM 1598 O O . ALA B 1 55 ? 10.859 21.172 -5.965 1 96.19 55 ALA B O 1
ATOM 1599 N N . GLU B 1 56 ? 11.039 18.969 -5.863 1 95.62 56 GLU B N 1
ATOM 1600 C CA . GLU B 1 56 ? 11.406 18.844 -7.273 1 95.62 56 GLU B CA 1
ATOM 1601 C C . GLU B 1 56 ? 10.773 17.609 -7.898 1 95.62 56 GLU B C 1
ATOM 1603 O O . GLU B 1 56 ? 10.547 16.609 -7.215 1 95.62 56 GLU B O 1
ATOM 1608 N N . VAL B 1 57 ? 10.602 17.703 -9.133 1 95.31 57 VAL B N 1
ATOM 1609 C CA . VAL B 1 57 ? 10.078 16.562 -9.883 1 95.31 57 VAL B CA 1
ATOM 1610 C C . VAL B 1 57 ? 11.133 15.461 -9.938 1 95.31 57 VAL B C 1
ATOM 1612 O O . VAL B 1 57 ? 12.312 15.727 -10.18 1 95.31 57 VAL B O 1
ATOM 1615 N N . ASN B 1 58 ? 10.711 14.297 -9.57 1 93.88 58 ASN B N 1
ATOM 1616 C CA . ASN B 1 58 ? 11.531 13.109 -9.797 1 93.88 58 ASN B CA 1
ATOM 1617 C C . ASN B 1 58 ? 11.164 12.414 -11.102 1 93.88 58 ASN B C 1
ATOM 1619 O O . ASN B 1 58 ? 10.07 11.867 -11.234 1 93.88 58 ASN B O 1
ATOM 1623 N N . PRO B 1 59 ? 12.086 12.391 -12.039 1 91.44 59 PRO B N 1
ATOM 1624 C CA . PRO B 1 59 ? 11.742 11.852 -13.359 1 91.44 59 PRO B CA 1
ATOM 1625 C C . PRO B 1 59 ? 11.5 10.344 -13.336 1 91.44 59 PRO B C 1
ATOM 1627 O O . PRO B 1 59 ? 10.883 9.805 -14.25 1 91.44 59 PRO B O 1
ATOM 1630 N N . ASN B 1 60 ? 11.906 9.648 -12.305 1 88.81 60 ASN B N 1
ATOM 1631 C CA . ASN B 1 60 ? 11.805 8.195 -12.273 1 88.81 60 ASN B CA 1
ATOM 1632 C C . ASN B 1 60 ? 10.719 7.723 -11.312 1 88.81 60 ASN B C 1
ATOM 1634 O O . ASN B 1 60 ? 10.547 6.523 -11.102 1 88.81 60 ASN B O 1
ATOM 1638 N N . GLN B 1 61 ? 10.031 8.625 -10.727 1 92.88 61 GLN B N 1
ATOM 1639 C CA . GLN B 1 61 ? 9.023 8.273 -9.734 1 92.88 61 GLN B CA 1
ATOM 1640 C C . GLN B 1 61 ? 7.859 9.266 -9.758 1 92.88 61 GLN B C 1
ATOM 1642 O O . GLN B 1 61 ? 8.062 10.477 -9.648 1 92.88 61 GLN B O 1
ATOM 1647 N N . LYS B 1 62 ? 6.754 8.742 -9.875 1 94.44 62 LYS B N 1
ATOM 1648 C CA . LYS B 1 62 ? 5.551 9.555 -9.711 1 94.44 62 LYS B CA 1
ATOM 1649 C C . LYS B 1 62 ? 5.156 9.656 -8.242 1 94.44 62 LYS B C 1
ATOM 1651 O O . LYS B 1 62 ? 5.141 8.656 -7.523 1 94.44 62 LYS B O 1
ATOM 1656 N N . ARG B 1 63 ? 4.816 10.914 -7.82 1 96.56 63 ARG B N 1
ATOM 1657 C CA . ARG B 1 63 ? 4.473 11.109 -6.418 1 96.56 63 ARG B CA 1
ATOM 1658 C C . ARG B 1 63 ? 3.096 11.758 -6.277 1 96.56 63 ARG B C 1
ATOM 1660 O O . ARG B 1 63 ? 2.746 12.656 -7.039 1 96.56 63 ARG B O 1
ATOM 1667 N N . ILE B 1 64 ? 2.393 11.242 -5.301 1 97 64 ILE B N 1
ATOM 1668 C CA . ILE B 1 64 ? 1.065 11.75 -4.977 1 97 64 ILE B CA 1
ATOM 1669 C C . ILE B 1 64 ? 0.994 12.094 -3.49 1 97 64 ILE B C 1
ATOM 1671 O O . ILE B 1 64 ? 1.54 11.367 -2.654 1 97 64 ILE B O 1
ATOM 1675 N N . LEU B 1 65 ? 0.339 13.195 -3.199 1 97.56 65 LEU B N 1
ATOM 1676 C CA . LEU B 1 65 ? 0.076 13.578 -1.816 1 97.56 65 LEU B CA 1
ATOM 1677 C C . LEU B 1 65 ? -1.396 13.375 -1.467 1 97.56 65 LEU B C 1
ATOM 1679 O O . LEU B 1 65 ? -2.277 13.883 -2.164 1 97.56 65 LEU B O 1
ATOM 1683 N N . CYS B 1 66 ? -1.633 12.625 -0.387 1 96.31 66 CYS B N 1
ATOM 1684 C CA . CYS B 1 66 ? -2.994 12.297 0.015 1 96.31 66 CYS B CA 1
ATOM 1685 C C . CYS B 1 66 ? -3.287 12.797 1.422 1 96.31 66 CYS B C 1
ATOM 1687 O O . CYS B 1 66 ? -2.592 12.438 2.373 1 96.31 66 CYS B O 1
ATOM 1689 N N . MET B 1 67 ? -4.312 13.672 1.504 1 95.94 67 MET B N 1
ATOM 1690 C CA . MET B 1 67 ? -4.828 14.102 2.801 1 95.94 67 MET B CA 1
ATOM 1691 C C . MET B 1 67 ? -5.973 13.203 3.256 1 95.94 67 MET B C 1
ATOM 1693 O O . MET B 1 67 ? -7.051 13.211 2.662 1 95.94 67 MET B O 1
ATOM 1697 N N . ASN B 1 68 ? -5.684 12.477 4.367 1 93.38 68 ASN B N 1
ATOM 1698 C CA . ASN B 1 68 ? -6.672 11.516 4.852 1 93.38 68 ASN B CA 1
ATOM 1699 C C . ASN B 1 68 ? -7.453 12.07 6.039 1 93.38 68 ASN B C 1
ATOM 1701 O O . ASN B 1 68 ? -7.059 13.07 6.637 1 93.38 68 ASN B O 1
ATOM 1705 N N . LYS B 1 69 ? -8.57 11.492 6.383 1 93.12 69 LYS B N 1
ATOM 1706 C CA . LYS B 1 69 ? -9.469 11.766 7.496 1 93.12 69 LYS B CA 1
ATOM 1707 C C . LYS B 1 69 ? -10.141 13.125 7.34 1 93.12 69 LYS B C 1
ATOM 1709 O O . LYS B 1 69 ? -10.297 13.859 8.312 1 93.12 69 LYS B O 1
ATOM 1714 N N . VAL B 1 70 ? -10.445 13.445 6.121 1 95.81 70 VAL B N 1
ATOM 1715 C CA . VAL B 1 70 ? -11.086 14.727 5.852 1 95.81 70 VAL B CA 1
ATOM 1716 C C . VAL B 1 70 ? -12.469 14.758 6.504 1 95.81 70 VAL B C 1
ATOM 1718 O O . VAL B 1 70 ? -13.055 15.836 6.676 1 95.81 70 VAL B O 1
ATOM 1721 N N . ASP B 1 71 ? -12.977 13.562 6.832 1 95 71 ASP B N 1
ATOM 1722 C CA . ASP B 1 71 ? -14.273 13.484 7.492 1 95 71 ASP B CA 1
ATOM 1723 C C . ASP B 1 71 ? -14.234 14.125 8.875 1 95 71 ASP B C 1
ATOM 1725 O O . ASP B 1 71 ? -15.273 14.5 9.43 1 95 71 ASP B O 1
ATOM 1729 N N . LEU B 1 72 ? -13.039 14.273 9.406 1 95.19 72 LEU B N 1
ATOM 1730 C CA . LEU B 1 72 ? -12.883 14.805 10.75 1 95.19 72 LEU B CA 1
ATOM 1731 C C . LEU B 1 72 ? -12.664 16.312 10.719 1 95.19 72 LEU B C 1
ATOM 1733 O O . LEU B 1 72 ? -12.57 16.953 11.773 1 95.19 72 LEU B O 1
ATOM 1737 N N . VAL B 1 73 ? -12.531 16.875 9.531 1 96.81 73 VAL B N 1
ATOM 1738 C CA . VAL B 1 73 ? -12.336 18.312 9.406 1 96.81 73 VAL B CA 1
ATOM 1739 C C . VAL B 1 73 ? -13.672 19 9.117 1 96.81 73 VAL B C 1
ATOM 1741 O O . VAL B 1 73 ? -14.242 18.828 8.031 1 96.81 73 VAL B O 1
ATOM 1744 N N . ASP B 1 74 ? -14.211 19.719 10.008 1 93.5 74 ASP B N 1
ATOM 1745 C CA . ASP B 1 74 ? -15.555 20.297 9.93 1 93.5 74 ASP B CA 1
ATOM 1746 C C . ASP B 1 74 ? -15.602 21.469 8.961 1 93.5 74 ASP B C 1
ATOM 1748 O O . ASP B 1 74 ? -16.547 21.594 8.18 1 93.5 74 ASP B O 1
ATOM 1752 N N . ASP B 1 75 ? -14.648 22.328 8.969 1 94.38 75 ASP B N 1
ATOM 1753 C CA . ASP B 1 75 ? -14.633 23.547 8.148 1 94.38 75 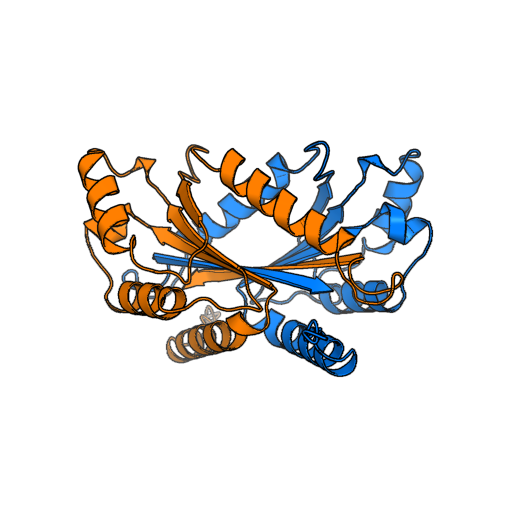ASP B CA 1
ATOM 1754 C C . ASP B 1 75 ? -13.828 23.328 6.871 1 94.38 75 ASP B C 1
ATOM 1756 O O . ASP B 1 75 ? -12.617 23.094 6.926 1 94.38 75 ASP B O 1
ATOM 1760 N N . LYS B 1 76 ? -14.43 23.453 5.793 1 92.06 76 LYS B N 1
ATOM 1761 C CA . LYS B 1 76 ? -13.789 23.266 4.492 1 92.06 76 LYS B CA 1
ATOM 1762 C C . LYS B 1 76 ? -12.656 24.281 4.297 1 92.06 76 LYS B C 1
ATOM 1764 O O . LYS B 1 76 ? -11.68 23.984 3.604 1 92.06 76 LYS B O 1
ATOM 1769 N N . LYS B 1 77 ? -12.773 25.391 4.914 1 95.62 77 LYS B N 1
ATOM 1770 C CA . LYS B 1 77 ? -11.734 26.422 4.805 1 95.62 77 LYS B CA 1
ATOM 1771 C C . LYS B 1 77 ? -10.398 25.906 5.355 1 95.62 77 LYS B C 1
ATOM 1773 O O . LYS B 1 77 ? -9.336 26.297 4.871 1 95.62 77 LYS B O 1
ATOM 1778 N N . ASP B 1 78 ? -10.555 25.078 6.289 1 96.88 78 ASP B N 1
ATOM 1779 C CA . ASP B 1 78 ? -9.344 24.5 6.879 1 96.88 78 ASP B CA 1
ATOM 1780 C C . ASP B 1 78 ? -8.656 23.547 5.906 1 96.88 78 ASP B C 1
ATOM 1782 O O . ASP B 1 78 ? -7.426 23.5 5.848 1 96.88 78 ASP B O 1
ATOM 1786 N N . LEU B 1 79 ? -9.43 22.844 5.168 1 95.5 79 LEU B N 1
ATOM 1787 C CA . LEU B 1 79 ? -8.852 21.969 4.156 1 95.5 79 LEU B CA 1
ATOM 1788 C C . LEU B 1 79 ? -8.148 22.766 3.072 1 95.5 79 LEU B C 1
ATOM 1790 O O . LEU B 1 79 ? -7.078 22.375 2.596 1 95.5 79 LEU B O 1
ATOM 1794 N N . LEU B 1 80 ? -8.734 23.859 2.732 1 94.88 80 LEU B N 1
ATOM 1795 C CA . LEU B 1 80 ? -8.141 24.734 1.727 1 94.88 80 LEU B CA 1
ATOM 1796 C C . LEU B 1 80 ? -6.812 25.297 2.219 1 94.88 80 LEU B C 1
ATOM 1798 O O . LEU B 1 80 ? -5.871 25.453 1.439 1 94.88 80 LEU B O 1
ATOM 1802 N N . LYS B 1 81 ? -6.75 25.625 3.445 1 95.81 81 LYS B N 1
ATOM 1803 C CA . LYS B 1 81 ? -5.52 26.125 4.047 1 95.81 81 LYS B CA 1
ATOM 1804 C C . LYS B 1 81 ? -4.387 25.109 3.916 1 95.81 81 LYS B C 1
ATOM 1806 O O . LYS B 1 81 ? -3.262 25.469 3.562 1 95.81 81 LYS B O 1
ATOM 1811 N N . VAL B 1 82 ? -4.742 23.922 4.219 1 96.06 82 VAL B N 1
ATOM 1812 C CA . VAL B 1 82 ? -3.721 22.875 4.129 1 96.06 82 VAL B CA 1
ATOM 1813 C C . VAL B 1 82 ? -3.322 22.656 2.672 1 96.06 82 VAL B C 1
ATOM 1815 O O . VAL B 1 82 ? -2.143 22.484 2.363 1 96.06 82 VAL B O 1
ATOM 1818 N N . ALA B 1 83 ? -4.289 22.688 1.774 1 95.31 83 ALA B N 1
ATOM 1819 C CA . ALA B 1 83 ? -4 22.547 0.348 1 95.31 83 ALA B CA 1
ATOM 1820 C C . ALA B 1 83 ? -3.045 23.641 -0.122 1 95.31 83 ALA B C 1
ATOM 1822 O O . ALA B 1 83 ? -2.115 23.375 -0.887 1 95.31 83 ALA B O 1
ATOM 1823 N N . LYS B 1 84 ? -3.252 24.844 0.345 1 95.56 84 LYS B N 1
ATOM 1824 C CA . LYS B 1 84 ? -2.402 25.984 -0.017 1 95.56 84 LYS B CA 1
ATOM 1825 C C . LYS B 1 84 ? -0.995 25.812 0.551 1 95.56 84 LYS B C 1
ATOM 1827 O O . LYS B 1 84 ? -0.013 26.188 -0.09 1 95.56 84 LYS B O 1
ATOM 1832 N N . GLU B 1 85 ? -0.926 25.25 1.747 1 95.81 85 GLU B N 1
ATOM 1833 C CA . GLU B 1 85 ? 0.356 25.031 2.408 1 95.81 85 GLU B CA 1
ATOM 1834 C C . GLU B 1 85 ? 1.265 24.141 1.558 1 95.81 85 GLU B C 1
ATOM 1836 O O . GLU B 1 85 ? 2.484 24.328 1.544 1 95.81 85 GLU B O 1
ATOM 1841 N N . PHE B 1 86 ? 0.659 23.188 0.811 1 95.81 86 PHE B N 1
ATOM 1842 C CA . PHE B 1 86 ? 1.453 22.219 0.058 1 95.81 86 PHE B CA 1
ATOM 1843 C C . PHE B 1 86 ? 1.242 22.406 -1.44 1 95.81 86 PHE B C 1
ATOM 1845 O O . PHE B 1 86 ? 1.552 21.5 -2.227 1 95.81 86 PHE B O 1
ATOM 1852 N N . GLU B 1 87 ? 0.684 23.438 -1.942 1 91.81 87 GLU B N 1
ATOM 1853 C CA . GLU B 1 87 ? 0.32 23.656 -3.34 1 91.81 87 GLU B CA 1
ATOM 1854 C C . GLU B 1 87 ? 1.556 23.906 -4.199 1 91.81 87 GLU B C 1
ATOM 1856 O O . GLU B 1 87 ? 1.568 23.578 -5.387 1 91.81 87 GLU B O 1
ATOM 1861 N N . ASP B 1 88 ? 2.631 24.484 -3.805 1 92.5 88 ASP B N 1
ATOM 1862 C CA . ASP B 1 88 ? 3.789 24.844 -4.613 1 92.5 88 ASP B CA 1
ATOM 1863 C C . ASP B 1 88 ? 4.898 23.812 -4.488 1 92.5 88 ASP B C 1
ATOM 1865 O O . ASP B 1 88 ? 6.059 24.156 -4.246 1 92.5 88 ASP B O 1
ATOM 1869 N N . LEU B 1 89 ? 4.488 22.516 -4.637 1 97.19 89 LEU B N 1
ATOM 1870 C CA . LEU B 1 89 ? 5.441 21.406 -4.594 1 97.19 89 LEU B CA 1
ATOM 1871 C C . LEU B 1 89 ? 5.391 20.594 -5.883 1 97.19 89 LEU B C 1
ATOM 1873 O O . LEU B 1 89 ? 4.625 19.641 -5.988 1 97.19 89 LEU B O 1
ATOM 1877 N N . PRO B 1 90 ? 6.277 20.969 -6.809 1 96.81 90 PRO B N 1
ATOM 1878 C CA . PRO B 1 90 ? 6.215 20.359 -8.141 1 96.81 90 PRO B CA 1
ATOM 1879 C C . PRO B 1 90 ? 6.477 18.859 -8.117 1 96.81 90 PRO B C 1
ATOM 1881 O O . PRO B 1 90 ? 6.16 18.156 -9.086 1 96.81 90 PRO B O 1
ATOM 1884 N N . GLY B 1 91 ? 7 18.359 -7.023 1 97.25 91 GLY B N 1
ATOM 1885 C CA . GLY B 1 91 ? 7.305 16.938 -6.926 1 97.25 91 GLY B CA 1
ATOM 1886 C C . GLY B 1 91 ? 6.066 16.062 -6.836 1 97.25 91 GLY B C 1
ATOM 1887 O O . GLY B 1 91 ? 6.133 14.859 -7.078 1 97.25 91 GLY B O 1
ATOM 1888 N N . PHE B 1 92 ? 4.969 16.656 -6.43 1 97.69 92 PHE B N 1
ATOM 1889 C CA . PHE B 1 92 ? 3.709 15.93 -6.387 1 97.69 92 PHE B CA 1
ATOM 1890 C C . PHE B 1 92 ? 2.887 16.203 -7.641 1 97.69 92 PHE B C 1
ATOM 1892 O O . PHE B 1 92 ? 2.541 17.344 -7.934 1 97.69 92 PHE B O 1
ATOM 1899 N N . GLU B 1 93 ? 2.588 15.172 -8.305 1 95.44 93 GLU B N 1
ATOM 1900 C CA . GLU B 1 93 ? 1.857 15.328 -9.562 1 95.44 93 GLU B CA 1
ATOM 1901 C C . GLU B 1 93 ? 0.356 15.445 -9.312 1 95.44 93 GLU B C 1
ATOM 1903 O O . GLU B 1 93 ? -0.371 16 -10.141 1 95.44 93 GLU B O 1
ATOM 1908 N N . ARG B 1 94 ? -0.121 14.891 -8.188 1 95.62 94 ARG B N 1
ATOM 1909 C CA . ARG B 1 94 ? -1.545 14.922 -7.871 1 95.62 94 ARG B CA 1
ATOM 1910 C C . ARG B 1 94 ? -1.77 14.984 -6.363 1 95.62 94 ARG B C 1
ATOM 1912 O O . ARG B 1 94 ? -0.927 14.523 -5.586 1 95.62 94 ARG B O 1
ATOM 1919 N N . TYR B 1 95 ? -2.895 15.602 -6.051 1 96.75 95 TYR B N 1
ATOM 1920 C CA . TYR B 1 95 ? -3.355 15.703 -4.672 1 96.75 95 TYR B CA 1
ATOM 1921 C C . TYR B 1 95 ? -4.719 15.039 -4.504 1 96.75 95 TYR B C 1
ATOM 1923 O O . TYR B 1 95 ? -5.59 15.172 -5.367 1 96.75 95 TYR B O 1
ATOM 1931 N N . PHE B 1 96 ? -4.848 14.297 -3.418 1 96.62 96 PHE B N 1
ATOM 1932 C CA . PHE B 1 96 ? -6.137 13.68 -3.121 1 96.62 96 PHE B CA 1
ATOM 1933 C C . PHE B 1 96 ? -6.578 14.016 -1.699 1 96.62 96 PHE B C 1
ATOM 1935 O O . PHE B 1 96 ? -5.75 14.125 -0.796 1 96.62 96 PHE B O 1
ATOM 1942 N N . MET B 1 97 ? -7.855 14.25 -1.59 1 96.56 97 MET B N 1
ATOM 1943 C CA . MET B 1 97 ? -8.523 14.312 -0.295 1 96.56 97 MET B CA 1
ATOM 1944 C C . MET B 1 97 ? -9.43 13.102 -0.091 1 96.56 97 MET B C 1
ATOM 1946 O O . MET B 1 97 ? -10.328 12.852 -0.895 1 96.56 97 MET B O 1
ATOM 1950 N N . VAL B 1 98 ? -9.117 12.383 1.075 1 95 98 VAL B N 1
ATOM 1951 C CA . VAL B 1 98 ? -9.875 11.148 1.219 1 95 98 VAL B CA 1
ATOM 1952 C C . VAL B 1 98 ? -10.312 10.977 2.672 1 95 98 VAL B C 1
ATOM 1954 O O . VAL B 1 98 ? -9.766 11.617 3.57 1 95 98 VAL B O 1
ATOM 1957 N N . SER B 1 99 ? -11.391 10.219 2.891 1 93.88 99 SER B N 1
ATOM 1958 C CA . SER B 1 99 ? -11.766 9.594 4.156 1 93.88 99 SER B CA 1
ATOM 1959 C C . SER B 1 99 ? -11.789 8.078 4.039 1 93.88 99 SER B C 1
ATOM 1961 O O . SER B 1 99 ? -12.734 7.508 3.494 1 93.88 99 SER B O 1
ATOM 1963 N N . GLY B 1 100 ? -10.727 7.465 4.535 1 87.12 100 GLY B N 1
ATOM 1964 C CA . GLY B 1 100 ? -10.711 6.012 4.516 1 87.12 100 GLY B CA 1
ATOM 1965 C C . GLY B 1 100 ? -11.891 5.395 5.242 1 87.12 100 GLY B C 1
ATOM 1966 O O . GLY B 1 100 ? -12.453 4.395 4.789 1 87.12 100 GLY B O 1
ATOM 1967 N N . LEU B 1 101 ? -12.266 6.051 6.277 1 85.94 101 LEU B N 1
ATOM 1968 C CA . LEU B 1 101 ? -13.352 5.539 7.109 1 85.94 101 LEU B CA 1
ATOM 1969 C C . LEU B 1 101 ? -14.688 5.641 6.383 1 85.94 101 LEU B C 1
ATOM 1971 O O . LEU B 1 101 ? -15.453 4.676 6.344 1 85.94 101 LEU B O 1
ATOM 1975 N N . LYS B 1 102 ? -14.898 6.789 5.641 1 90.44 102 LYS B N 1
ATOM 1976 C CA . LYS B 1 102 ? -16.188 7.035 5.012 1 90.44 102 LYS B CA 1
ATOM 1977 C C . LYS B 1 102 ? -16.156 6.656 3.533 1 90.44 102 LYS B C 1
ATOM 1979 O O . LYS B 1 102 ? -17.203 6.59 2.881 1 90.44 102 LYS B O 1
ATOM 1984 N N . GLY B 1 103 ? -14.992 6.488 3.004 1 89.38 103 GLY B N 1
ATOM 1985 C CA . GLY B 1 103 ? -14.852 6.102 1.607 1 89.38 103 GLY B CA 1
ATOM 1986 C C . GLY B 1 103 ? -14.781 7.289 0.666 1 89.38 103 GLY B C 1
ATOM 1987 O O . GLY B 1 103 ? -14.641 7.117 -0.547 1 89.38 103 GLY B O 1
ATOM 1988 N N . LYS B 1 104 ? -14.867 8.469 1.18 1 92.75 104 LYS B N 1
ATOM 1989 C CA . LYS B 1 104 ? -14.797 9.664 0.346 1 92.75 104 LYS B CA 1
ATOM 1990 C C . LYS B 1 104 ? -13.445 9.758 -0.366 1 92.75 104 LYS B C 1
ATOM 1992 O O . LYS B 1 104 ? -12.398 9.594 0.258 1 92.75 104 LYS B O 1
ATOM 1997 N N . GLY B 1 105 ? -13.477 9.945 -1.702 1 94.38 105 GLY B N 1
ATOM 1998 C CA . GLY B 1 105 ? -12.289 10.18 -2.498 1 94.38 105 GLY B CA 1
ATOM 1999 C C . GLY B 1 105 ? -11.5 8.914 -2.793 1 94.38 105 GLY B C 1
ATOM 2000 O O . GLY B 1 105 ? -10.523 8.945 -3.543 1 94.38 105 GLY B O 1
ATOM 2001 N N . VAL B 1 106 ? -11.891 7.832 -2.197 1 91.44 106 VAL B N 1
ATOM 2002 C CA . VAL B 1 106 ? -11.125 6.59 -2.318 1 91.44 106 VAL B CA 1
ATOM 2003 C C . VAL B 1 106 ? -11.266 6.035 -3.734 1 91.44 106 VAL B C 1
ATOM 2005 O O . VAL B 1 106 ? -10.289 5.566 -4.32 1 91.44 106 VAL B O 1
ATOM 2008 N N . LYS B 1 107 ? -12.414 6.125 -4.207 1 90.38 107 LYS B N 1
ATOM 2009 C CA . LYS B 1 107 ? -12.656 5.625 -5.559 1 90.38 107 LYS B CA 1
ATOM 2010 C C . LYS B 1 107 ? -11.766 6.344 -6.57 1 90.38 107 LYS B C 1
ATOM 2012 O O . LYS B 1 107 ? -11.164 5.707 -7.434 1 90.38 107 LYS B O 1
ATOM 2017 N N . ASP B 1 108 ? -11.688 7.645 -6.477 1 93.75 108 ASP B N 1
ATOM 2018 C CA . ASP B 1 108 ? -10.859 8.43 -7.383 1 93.75 108 ASP B CA 1
ATOM 2019 C C . ASP B 1 108 ? -9.383 8.062 -7.238 1 93.75 108 ASP B C 1
ATOM 2021 O O . ASP B 1 108 ? -8.664 7.957 -8.234 1 93.75 108 ASP B O 1
ATOM 2025 N N . LEU B 1 109 ? -8.938 7.871 -6.066 1 93.75 109 LEU B N 1
ATOM 2026 C CA . LEU B 1 109 ? -7.559 7.484 -5.797 1 93.75 109 LEU B CA 1
ATOM 2027 C C . LEU B 1 109 ? -7.246 6.125 -6.406 1 93.75 109 LEU B C 1
ATOM 2029 O O . LEU B 1 109 ? -6.234 5.965 -7.094 1 93.75 109 LEU B O 1
ATOM 2033 N N . VAL B 1 110 ? -8.141 5.195 -6.191 1 89.88 110 VAL B N 1
ATOM 2034 C CA . VAL B 1 110 ? -7.945 3.836 -6.684 1 89.88 110 VAL B CA 1
ATOM 2035 C C . VAL B 1 110 ? -7.938 3.834 -8.211 1 89.88 110 VAL B C 1
ATOM 2037 O O . VAL B 1 110 ? -7.098 3.18 -8.828 1 89.88 110 VAL B O 1
ATOM 2040 N N . GLN B 1 111 ? -8.852 4.531 -8.758 1 89.25 111 GLN B N 1
ATOM 2041 C CA . GLN B 1 111 ? -8.906 4.621 -10.219 1 89.25 111 GLN B CA 1
ATOM 2042 C C . GLN B 1 111 ? -7.613 5.207 -10.781 1 89.25 111 GLN B C 1
ATOM 2044 O O . GLN B 1 111 ? -7.082 4.707 -11.773 1 89.25 111 GLN B O 1
ATOM 2049 N N . TYR B 1 112 ? -7.168 6.234 -10.203 1 91.31 112 TYR B N 1
ATOM 2050 C CA . TYR B 1 112 ? -5.91 6.84 -10.633 1 91.31 112 TYR B CA 1
ATOM 2051 C C . TYR B 1 112 ? -4.77 5.828 -10.57 1 91.31 112 TYR B C 1
ATOM 2053 O O . TYR B 1 112 ? -3.986 5.711 -11.516 1 91.31 112 TYR B O 1
ATOM 2061 N N . LEU B 1 113 ? -4.688 5.09 -9.484 1 88.88 113 LEU B N 1
ATOM 2062 C CA . LEU B 1 113 ? -3.629 4.105 -9.289 1 88.88 113 LEU B CA 1
ATOM 2063 C C . LEU B 1 113 ? -3.723 2.992 -10.328 1 88.88 113 LEU B C 1
ATOM 2065 O O . LEU B 1 113 ? -2.705 2.557 -10.867 1 88.88 113 LEU B O 1
ATOM 2069 N N . MET B 1 114 ? -4.895 2.572 -10.539 1 83.75 114 MET B N 1
ATOM 2070 C CA . MET B 1 114 ? -5.098 1.527 -11.539 1 83.75 114 MET B CA 1
ATOM 2071 C C . MET B 1 114 ? -4.641 1.996 -12.914 1 83.75 114 MET B C 1
ATOM 2073 O O . MET B 1 114 ? -4.035 1.231 -13.672 1 83.75 114 MET B O 1
ATOM 2077 N N . ASP B 1 115 ? -4.949 3.225 -13.195 1 83.94 115 ASP B N 1
ATOM 2078 C CA . ASP B 1 115 ? -4.527 3.803 -14.469 1 83.94 115 ASP B CA 1
ATOM 2079 C C . ASP B 1 115 ? -3.004 3.842 -14.578 1 83.94 115 ASP B C 1
ATOM 2081 O O . ASP B 1 115 ? -2.443 3.59 -15.648 1 83.94 115 ASP B O 1
ATOM 2085 N N . GLN B 1 116 ? -2.367 4.133 -13.492 1 80.88 116 GLN B N 1
ATOM 2086 C CA . GLN B 1 116 ? -0.91 4.211 -13.484 1 80.88 116 GLN B CA 1
ATOM 2087 C C . GLN B 1 116 ? -0.281 2.832 -13.656 1 80.88 116 GLN B C 1
ATOM 2089 O O . GLN B 1 116 ? 0.738 2.686 -14.336 1 80.88 116 GLN B O 1
ATOM 2094 N N . VAL B 1 117 ? -0.855 1.845 -13.008 1 73.5 117 VAL B N 1
ATOM 2095 C CA . VAL B 1 117 ? -0.322 0.487 -13.031 1 73.5 117 VAL B CA 1
ATOM 2096 C C . VAL B 1 117 ? -0.514 -0.115 -14.422 1 73.5 117 VAL B C 1
ATOM 2098 O O . VAL B 1 117 ? 0.37 -0.806 -14.938 1 73.5 117 VAL B O 1
ATOM 2101 N N . LEU B 1 118 ? -1.623 0.139 -15 1 66.44 118 LEU B N 1
ATOM 2102 C CA . LEU B 1 118 ? -1.928 -0.374 -16.328 1 66.44 118 LEU B CA 1
ATOM 2103 C C . LEU B 1 118 ? -1.01 0.248 -17.375 1 66.44 118 LEU B C 1
ATOM 2105 O O . LEU B 1 118 ? -0.637 -0.409 -18.359 1 66.44 118 LEU B O 1
ATOM 2109 N N . ILE B 1 119 ? -0.729 1.407 -17.156 1 59 119 ILE B N 1
ATOM 2110 C CA . ILE B 1 119 ? 0.138 2.111 -18.094 1 59 119 ILE B CA 1
ATOM 2111 C C . ILE B 1 119 ? 1.528 1.481 -18.094 1 59 119 ILE B C 1
ATOM 2113 O O . ILE B 1 119 ? 2.145 1.306 -19.141 1 59 119 ILE B O 1
ATOM 2117 N N . TYR B 1 120 ? 1.968 1.216 -17 1 58.81 120 TYR B N 1
ATOM 2118 C CA . TYR B 1 120 ? 3.299 0.624 -16.906 1 58.81 120 TYR B CA 1
ATOM 2119 C C . TYR B 1 120 ? 3.322 -0.761 -17.547 1 58.81 120 TYR B C 1
ATOM 2121 O O . TYR B 1 120 ? 4.34 -1.175 -18.109 1 58.81 120 TYR B O 1
ATOM 2129 N N . SER B 1 121 ? 2.248 -1.374 -17.344 1 56.91 121 SER B N 1
ATOM 2130 C CA . SER B 1 121 ? 2.211 -2.699 -17.953 1 56.91 121 SER B CA 1
ATOM 2131 C C . SER B 1 121 ? 2.311 -2.615 -19.469 1 56.91 121 SER B C 1
ATOM 2133 O O . SER B 1 121 ? 2.799 -3.543 -20.125 1 56.91 121 SER B O 1
ATOM 2135 N N . GLN B 1 122 ? 1.812 -1.53 -19.969 1 52.16 122 GLN B N 1
ATOM 2136 C CA . GLN B 1 122 ? 1.815 -1.375 -21.422 1 52.16 122 GLN B CA 1
ATOM 2137 C C . GLN B 1 122 ? 3.119 -0.747 -21.906 1 52.16 122 GLN B C 1
ATOM 2139 O O . GLN B 1 122 ? 3.537 -0.97 -23.047 1 52.16 122 GLN B O 1
ATOM 2144 N N . HIS B 1 123 ? 3.607 0.251 -21.203 1 44.88 123 HIS B N 1
ATOM 2145 C CA . HIS B 1 123 ? 4.676 1.076 -21.766 1 44.88 123 HIS B CA 1
ATOM 2146 C C . HIS B 1 123 ? 6.047 0.506 -21.422 1 44.88 123 HIS B C 1
ATOM 2148 O O . HIS B 1 123 ? 7.07 1.146 -21.672 1 44.88 123 HIS B O 1
ATOM 2154 N N . SER B 1 124 ? 6.121 -0.358 -20.578 1 43.38 124 SER B N 1
ATOM 2155 C CA . SER B 1 124 ? 7.523 -0.697 -20.359 1 43.38 124 SER B CA 1
ATOM 2156 C C . SER B 1 124 ? 8.25 -0.945 -21.688 1 43.38 124 SER B C 1
ATOM 2158 O O . SER B 1 124 ? 7.828 -1.786 -22.484 1 43.38 124 SER B O 1
ATOM 2160 N N . VAL B 1 125 ? 8.789 0.12 -22.234 1 39.62 125 VAL B N 1
ATOM 2161 C CA . VAL B 1 125 ? 9.789 0.025 -23.297 1 39.62 125 VAL B CA 1
ATOM 2162 C C . VAL B 1 125 ? 10.672 -1.202 -23.062 1 39.62 125 VAL B C 1
ATOM 2164 O O . VAL B 1 125 ? 11.633 -1.433 -23.797 1 39.62 125 VAL B O 1
ATOM 2167 N N . TYR B 1 126 ? 10.719 -1.537 -21.875 1 41.19 126 TYR B N 1
ATOM 2168 C CA . TYR B 1 126 ? 11.641 -2.662 -21.766 1 41.19 126 TYR B CA 1
ATOM 2169 C C . TYR B 1 126 ? 11.195 -3.814 -22.656 1 41.19 126 TYR B C 1
ATOM 2171 O O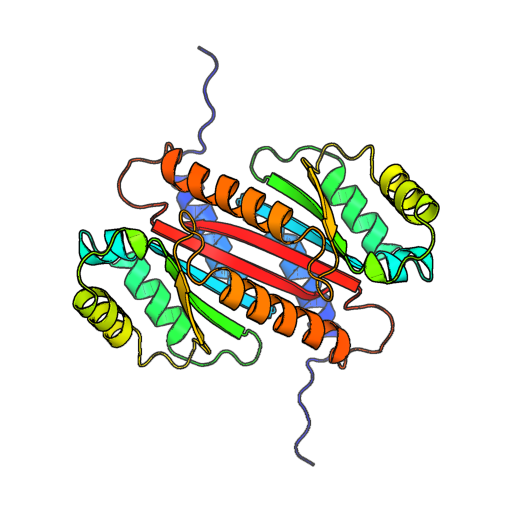 . TYR B 1 126 ? 10 -3.986 -22.906 1 41.19 126 TYR B O 1
ATOM 2179 N N . PRO B 1 127 ? 12.039 -4.457 -23.406 1 37.75 127 PRO B N 1
ATOM 2180 C CA . PRO B 1 127 ? 11.648 -5.621 -24.203 1 37.75 127 PRO B CA 1
ATOM 2181 C C . PRO B 1 127 ? 10.461 -6.375 -23.609 1 37.75 127 PRO B C 1
ATOM 2183 O O . PRO B 1 127 ? 10.242 -6.328 -22.391 1 37.75 127 PRO B O 1
ATOM 2186 N N . ALA B 1 128 ? 9.344 -6.652 -24.391 1 39.94 128 ALA B N 1
ATOM 2187 C CA . ALA B 1 128 ? 8.031 -7.273 -24.297 1 39.94 128 ALA B CA 1
ATOM 2188 C C . ALA B 1 128 ? 7.934 -8.195 -23.078 1 39.94 128 ALA B C 1
ATOM 2190 O O . ALA B 1 128 ? 6.852 -8.383 -22.531 1 39.94 128 ALA B O 1
ATOM 2191 N N . LYS B 1 129 ? 8.719 -9.07 -23 1 42.03 129 LYS B N 1
ATOM 2192 C CA . LYS B 1 129 ? 8.547 -10.398 -22.422 1 42.03 129 LYS B CA 1
ATOM 2193 C C . LYS B 1 129 ? 8.328 -10.312 -20.922 1 42.03 129 LYS B C 1
ATOM 2195 O O . LYS B 1 129 ? 7.473 -11 -20.359 1 42.03 129 LYS B O 1
ATOM 2200 N N . LEU B 1 130 ? 9.383 -9.922 -20.188 1 43.5 130 LEU B N 1
ATOM 2201 C CA . LEU B 1 130 ? 9.531 -10.359 -18.797 1 43.5 130 LEU B CA 1
ATOM 2202 C C . LEU B 1 130 ? 8.742 -9.453 -17.859 1 43.5 130 LEU B C 1
ATOM 2204 O O . LEU B 1 130 ? 8.219 -9.914 -16.844 1 43.5 130 LEU B O 1
ATOM 2208 N N . SER B 1 131 ? 8.844 -7.988 -17.875 1 50.53 131 SER B N 1
ATOM 2209 C CA . SER B 1 131 ? 9.148 -7.18 -16.703 1 50.53 131 SER B CA 1
ATOM 2210 C C . SER B 1 131 ? 7.871 -6.699 -16.016 1 50.53 131 SER B C 1
ATOM 2212 O O . SER B 1 131 ? 7.859 -6.461 -14.805 1 50.53 131 SER B O 1
ATOM 2214 N N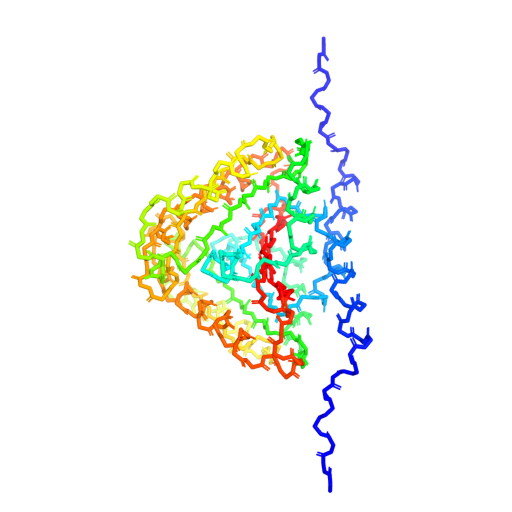 . ASN B 1 132 ? 6.75 -6.758 -16.688 1 61.16 132 ASN B N 1
ATOM 2215 C CA . ASN B 1 132 ? 5.68 -6.059 -15.992 1 61.16 132 ASN B CA 1
ATOM 2216 C C . ASN B 1 132 ? 4.559 -7.016 -15.586 1 61.16 132 ASN B C 1
ATOM 2218 O O . ASN B 1 132 ? 3.383 -6.648 -15.625 1 61.16 132 ASN B O 1
ATOM 2222 N N . SER B 1 133 ? 5.086 -8.227 -15.336 1 75.88 133 SER B N 1
ATOM 2223 C CA . SER B 1 133 ? 4.043 -9.195 -15.016 1 75.88 133 SER B CA 1
ATOM 2224 C C . SER B 1 133 ? 3.73 -9.203 -13.523 1 75.88 133 SER B C 1
ATOM 2226 O O . SER B 1 133 ? 2.795 -9.867 -13.078 1 75.88 133 SER B O 1
ATOM 2228 N N . CYS B 1 134 ? 4.527 -8.484 -12.859 1 87.06 134 CYS B N 1
ATOM 2229 C CA . CYS B 1 134 ? 4.348 -8.445 -11.414 1 87.06 134 CYS B CA 1
ATOM 2230 C C . CYS B 1 134 ? 4.52 -7.031 -10.875 1 87.06 134 CYS B C 1
ATOM 2232 O O . CYS B 1 134 ? 5.301 -6.25 -11.422 1 87.06 134 CYS B O 1
ATOM 2234 N N . ILE B 1 135 ? 3.752 -6.742 -9.938 1 89.75 135 ILE B N 1
ATOM 2235 C CA . ILE B 1 135 ? 3.836 -5.461 -9.242 1 89.75 135 ILE B CA 1
ATOM 2236 C C . ILE B 1 135 ? 3.82 -5.688 -7.734 1 89.75 135 ILE B C 1
ATOM 2238 O O . ILE B 1 135 ? 3.104 -6.559 -7.238 1 89.75 135 ILE B O 1
ATOM 2242 N N . PHE B 1 136 ? 4.609 -4.961 -7.074 1 91.44 136 PHE B N 1
ATOM 2243 C CA . PHE B 1 136 ? 4.473 -5.027 -5.621 1 91.44 136 PHE B CA 1
ATOM 2244 C C . PHE B 1 136 ? 4.148 -3.658 -5.043 1 91.44 136 PHE B C 1
ATOM 2246 O O . PHE B 1 136 ? 4.609 -2.637 -5.555 1 91.44 136 PHE B O 1
ATOM 2253 N N . PHE B 1 137 ? 3.297 -3.65 -4.039 1 92.69 137 PHE B N 1
ATOM 2254 C CA . PHE B 1 137 ? 2.945 -2.488 -3.232 1 92.69 137 PHE B CA 1
ATOM 2255 C C . PHE B 1 137 ? 3.404 -2.668 -1.791 1 92.69 137 PHE B C 1
ATOM 2257 O O . PHE B 1 137 ? 3.287 -3.76 -1.229 1 92.69 137 PHE B O 1
ATOM 2264 N N . THR B 1 138 ? 3.979 -1.644 -1.274 1 93.5 138 THR B N 1
ATOM 2265 C CA . THR B 1 138 ? 4.398 -1.687 0.123 1 93.5 138 THR B CA 1
ATOM 2266 C C . THR B 1 138 ? 3.85 -0.486 0.889 1 93.5 138 THR B C 1
ATOM 2268 O O . THR B 1 138 ? 3.521 0.542 0.291 1 93.5 138 THR B O 1
ATOM 2271 N N . CYS B 1 139 ? 3.701 -0.703 2.133 1 92.06 139 CYS B N 1
ATOM 2272 C CA . CYS B 1 139 ? 3.217 0.359 3.008 1 92.06 139 CYS B CA 1
ATOM 2273 C C . CYS B 1 139 ? 4.07 0.46 4.266 1 92.06 1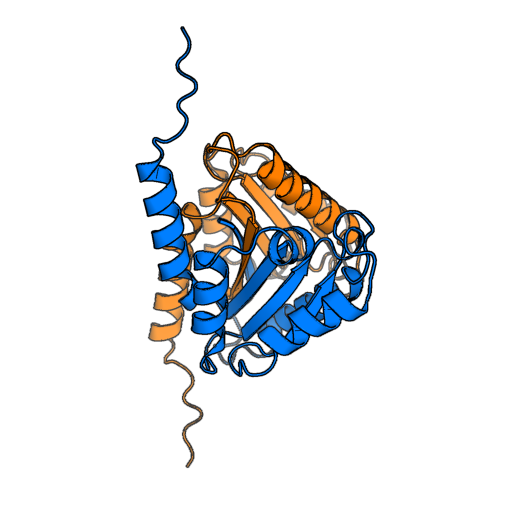39 CYS B C 1
ATOM 2275 O O . CYS B 1 139 ? 4.48 -0.558 4.824 1 92.06 139 CYS B O 1
ATOM 2277 N N . LYS B 1 140 ? 4.398 1.635 4.617 1 89.75 140 LYS B N 1
ATOM 2278 C CA . LYS B 1 140 ? 5.125 1.896 5.855 1 89.75 140 LYS B CA 1
ATOM 2279 C C . LYS B 1 140 ? 4.43 2.971 6.684 1 89.75 140 LYS B C 1
ATOM 2281 O O . LYS B 1 140 ? 4.074 4.031 6.164 1 89.75 140 LYS B O 1
ATOM 2286 N N . HIS B 1 141 ? 4.23 2.686 7.922 1 84.12 141 HIS B N 1
ATOM 2287 C CA . HIS B 1 141 ? 3.727 3.684 8.859 1 84.12 141 HIS B CA 1
ATOM 2288 C C . HIS B 1 141 ? 4.867 4.504 9.453 1 84.12 141 HIS B C 1
ATOM 2290 O O . HIS B 1 141 ? 5.918 3.959 9.797 1 84.12 141 HIS B O 1
ATOM 2296 N N . VAL B 1 142 ? 4.641 5.781 9.398 1 75.88 142 VAL B N 1
ATOM 2297 C CA . VAL B 1 142 ? 5.66 6.664 9.953 1 75.88 142 VAL B CA 1
ATOM 2298 C C . VAL B 1 142 ? 5.035 7.586 11 1 75.88 142 VAL B C 1
ATOM 2300 O O . VAL B 1 142 ? 3.91 8.055 10.828 1 75.88 142 VAL B O 1
#

Organism: Triticum turgidum subsp. durum (NCBI:txid4567)